Protein AF-X1GRR9-F1 (afdb_monomer_lite)

Radius of gyration: 22.73 Å; chains: 1; bounding box: 54×41×62 Å

Structure (mmCIF, N/CA/C/O backbone):
data_AF-X1GRR9-F1
#
_entry.id   AF-X1GRR9-F1
#
loop_
_atom_site.group_PDB
_atom_site.id
_atom_site.type_symbol
_atom_site.label_atom_id
_atom_site.label_alt_id
_atom_site.label_comp_id
_atom_site.label_asym_id
_atom_site.label_entity_id
_atom_site.label_seq_id
_atom_site.pdbx_PDB_ins_code
_atom_site.Cartn_x
_atom_site.Cartn_y
_atom_site.Cartn_z
_atom_site.occupancy
_atom_site.B_iso_or_equiv
_atom_site.auth_seq_id
_atom_site.auth_comp_id
_atom_site.auth_asym_id
_atom_site.auth_atom_id
_atom_site.pdbx_PDB_model_num
ATOM 1 N N . LEU A 1 1 ? -9.702 4.604 14.452 1.00 94.56 1 LEU A N 1
ATOM 2 C CA . LEU A 1 1 ? -10.592 5.008 15.567 1.00 94.56 1 LEU A CA 1
ATOM 3 C C . LEU A 1 1 ? -11.365 6.295 15.267 1.00 94.56 1 LEU A C 1
ATOM 5 O O . LEU A 1 1 ? -12.563 6.193 15.049 1.00 94.56 1 LEU A O 1
ATOM 9 N N . HIS A 1 2 ? -10.724 7.470 15.191 1.00 95.06 2 HIS A N 1
ATOM 10 C CA . HIS A 1 2 ? -11.445 8.753 15.051 1.00 95.06 2 HIS A CA 1
ATOM 11 C C . HIS A 1 2 ? -12.371 8.824 13.828 1.00 95.06 2 HIS A C 1
ATOM 13 O O . HIS A 1 2 ? -13.539 9.148 13.991 1.00 95.06 2 HIS A O 1
ATOM 19 N N . TRP A 1 3 ? -11.890 8.424 12.642 1.00 96.06 3 TRP A N 1
ATOM 20 C CA . TRP A 1 3 ? -12.710 8.339 11.422 1.00 96.06 3 TRP A CA 1
ATOM 21 C C . TRP A 1 3 ? -14.000 7.529 11.625 1.00 96.06 3 TRP A C 1
ATOM 23 O O . TRP A 1 3 ? -15.087 7.951 11.249 1.00 96.06 3 TRP A O 1
ATOM 33 N N . LEU A 1 4 ? -13.885 6.370 12.277 1.00 97.31 4 LEU A N 1
ATOM 34 C CA . LEU A 1 4 ? -15.017 5.477 12.517 1.00 97.31 4 LEU A CA 1
ATOM 35 C C . LEU A 1 4 ? -15.995 6.068 13.532 1.00 97.31 4 LEU A C 1
ATOM 37 O O . LEU A 1 4 ? -17.199 5.959 13.338 1.00 97.31 4 LEU A O 1
ATOM 41 N N . LYS A 1 5 ? -15.492 6.734 14.580 1.00 96.12 5 LYS A N 1
ATOM 42 C CA . LYS A 1 5 ? -16.341 7.457 15.537 1.00 96.12 5 LYS A CA 1
ATOM 43 C C . LYS A 1 5 ? -17.074 8.623 14.876 1.00 96.12 5 LYS A C 1
ATOM 45 O O . LYS A 1 5 ? -18.247 8.833 15.159 1.00 96.12 5 LYS A O 1
ATOM 50 N N . GLU A 1 6 ? -16.402 9.371 14.007 1.00 96.06 6 GLU A N 1
ATOM 51 C CA . GLU A 1 6 ? -17.015 10.474 13.264 1.00 96.06 6 GLU A CA 1
ATOM 52 C C . GLU A 1 6 ? -18.122 9.969 12.331 1.00 96.06 6 GLU A C 1
ATOM 54 O O . GLU A 1 6 ? -19.215 10.531 12.317 1.00 96.06 6 GLU A O 1
ATOM 59 N N . LYS A 1 7 ? -17.867 8.875 11.602 1.00 96.00 7 LYS A N 1
ATOM 60 C CA . LYS A 1 7 ? -18.812 8.322 10.623 1.00 96.00 7 LYS A CA 1
ATOM 61 C C . LYS A 1 7 ? -19.972 7.543 11.260 1.00 96.00 7 LYS A C 1
ATOM 63 O O . LYS A 1 7 ? -21.107 7.673 10.808 1.00 96.00 7 LYS A O 1
ATOM 68 N N . TYR A 1 8 ? -19.706 6.743 12.293 1.00 96.38 8 TYR A N 1
ATOM 69 C CA . TYR A 1 8 ? -20.665 5.778 12.851 1.00 96.38 8 TYR A CA 1
ATOM 70 C C . TYR A 1 8 ? -21.071 6.053 14.307 1.00 96.38 8 TYR A C 1
ATOM 72 O O . TYR A 1 8 ? -21.952 5.376 14.839 1.00 96.38 8 TYR A O 1
ATOM 80 N N . GLY A 1 9 ? -20.474 7.049 14.964 1.00 96.62 9 GLY A N 1
ATOM 81 C CA . GLY A 1 9 ? -20.714 7.348 16.374 1.00 96.62 9 GLY A CA 1
ATOM 82 C C . GLY A 1 9 ? -20.007 6.377 17.323 1.00 96.62 9 GLY A C 1
ATOM 83 O O . GLY A 1 9 ? -19.033 5.713 16.966 1.00 96.62 9 GLY A O 1
ATOM 84 N N . ASN A 1 10 ? -20.483 6.304 18.569 1.00 96.75 10 ASN A N 1
ATOM 85 C CA . ASN A 1 10 ? -19.912 5.404 19.570 1.00 96.75 10 ASN A CA 1
ATOM 86 C C . ASN A 1 10 ? -20.477 3.976 19.423 1.00 96.75 10 ASN A C 1
ATOM 88 O O . ASN A 1 10 ? -21.480 3.621 20.041 1.00 96.75 10 ASN A O 1
ATOM 92 N N . VAL A 1 11 ? -19.853 3.177 18.554 1.00 96.56 11 VAL A N 1
ATOM 93 C CA . VAL A 1 11 ? -20.249 1.789 18.256 1.00 96.56 11 VAL A CA 1
ATOM 94 C C . VAL A 1 11 ? -19.805 0.845 19.391 1.00 96.56 11 VAL A C 1
ATOM 96 O O . VAL A 1 11 ? -18.702 1.009 19.920 1.00 96.56 11 VAL A O 1
ATOM 99 N N . PRO A 1 12 ? -20.621 -0.150 19.788 1.00 96.38 12 PRO A N 1
ATOM 100 C CA . PRO A 1 12 ? -20.207 -1.157 20.763 1.00 96.38 12 PRO A CA 1
ATOM 101 C C . PRO A 1 12 ? -19.144 -2.108 20.195 1.00 96.38 12 PRO A C 1
ATOM 103 O O . PRO A 1 12 ? -19.234 -2.543 19.047 1.00 96.38 12 PRO A O 1
ATOM 106 N N . ILE A 1 13 ? -18.178 -2.501 21.026 1.00 94.44 13 ILE A N 1
ATOM 107 C CA . ILE A 1 13 ? -17.237 -3.582 20.716 1.00 94.44 13 ILE A CA 1
ATOM 108 C C . ILE A 1 13 ? -17.955 -4.911 20.933 1.00 94.44 13 ILE A C 1
ATOM 110 O O . ILE A 1 13 ? -18.119 -5.374 22.060 1.00 94.44 13 ILE A O 1
ATOM 114 N N . ASN A 1 14 ? -18.420 -5.515 19.842 1.00 87.56 14 ASN A N 1
ATOM 115 C CA . ASN A 1 14 ? -19.155 -6.772 19.878 1.00 87.56 14 ASN A CA 1
ATOM 116 C C . ASN A 1 14 ? -18.617 -7.741 18.824 1.00 87.56 14 ASN A C 1
ATOM 118 O O . ASN A 1 14 ? -18.846 -7.557 17.632 1.00 87.56 14 ASN A O 1
ATOM 122 N N . PHE A 1 15 ? -17.946 -8.798 19.278 1.00 89.44 15 PHE A N 1
ATOM 123 C CA . PHE A 1 15 ? -17.409 -9.854 18.416 1.00 89.44 15 PHE A CA 1
ATOM 124 C C . PHE A 1 15 ? -18.296 -11.112 18.382 1.00 89.44 15 PHE A C 1
ATOM 126 O O . PHE A 1 15 ? -17.857 -12.188 17.984 1.00 89.44 15 PHE A O 1
ATOM 133 N N . GLY A 1 16 ? -19.552 -10.996 18.821 1.00 82.75 16 GLY A N 1
ATOM 134 C CA . GLY A 1 16 ? -20.497 -12.103 18.903 1.00 82.75 16 GLY A CA 1
ATOM 135 C C . GLY A 1 16 ? -20.384 -12.918 20.195 1.00 82.75 16 GLY A C 1
ATOM 136 O O . GLY A 1 16 ? -19.590 -12.641 21.089 1.00 82.75 16 GLY A O 1
ATOM 137 N N . ASN A 1 17 ? -21.216 -13.956 20.301 1.00 81.06 17 ASN A N 1
ATOM 138 C CA . ASN A 1 17 ? -21.411 -14.705 21.552 1.00 81.06 17 ASN A CA 1
ATOM 139 C C . ASN A 1 17 ? -20.372 -15.812 21.799 1.00 81.06 17 ASN A C 1
ATOM 141 O O . ASN A 1 17 ? -20.380 -16.434 22.859 1.00 81.06 17 ASN A O 1
ATOM 145 N N . ASN A 1 18 ? -19.506 -16.087 20.822 1.00 83.94 18 ASN A N 1
ATOM 146 C CA . ASN A 1 18 ? -18.541 -17.188 20.885 1.00 83.94 18 ASN A CA 1
ATOM 147 C C . ASN A 1 18 ? -17.183 -16.769 21.471 1.00 83.94 18 ASN A C 1
ATOM 149 O O . ASN A 1 18 ? -16.301 -17.610 21.638 1.00 83.94 18 ASN A O 1
ATOM 153 N N . ILE A 1 19 ? -17.004 -15.485 21.791 1.00 87.38 19 ILE A N 1
ATOM 154 C CA . ILE A 1 19 ? -15.757 -14.939 22.326 1.00 87.38 19 ILE A CA 1
ATOM 155 C C . ILE A 1 19 ? -15.954 -14.627 23.810 1.00 87.38 19 ILE A C 1
ATOM 157 O O . ILE A 1 19 ? -16.677 -13.710 24.182 1.00 87.38 19 ILE A O 1
ATOM 161 N N . ALA A 1 20 ? -15.310 -15.423 24.667 1.00 86.81 20 ALA A N 1
ATOM 162 C CA . ALA A 1 20 ? -15.409 -15.290 26.124 1.00 86.81 20 ALA A CA 1
ATOM 163 C C . ALA A 1 20 ? -14.488 -14.204 26.709 1.00 86.81 20 ALA A C 1
ATOM 165 O O . ALA A 1 20 ? -14.727 -13.720 27.815 1.00 86.81 20 ALA A O 1
ATOM 166 N N . VAL A 1 21 ? -13.407 -13.871 25.996 1.00 91.62 21 VAL A N 1
ATOM 167 C CA . VAL A 1 21 ? -12.439 -12.838 26.378 1.00 91.62 21 VAL A CA 1
ATOM 168 C C . VAL A 1 21 ? -12.169 -11.969 25.158 1.00 91.62 21 VAL A C 1
ATOM 170 O O . VAL A 1 21 ? -11.350 -12.296 24.305 1.00 91.62 21 VAL A O 1
ATOM 173 N N . GLU A 1 22 ? -12.896 -10.868 25.083 1.00 92.94 22 GLU A N 1
ATOM 174 C CA . GLU A 1 22 ? -12.656 -9.757 24.179 1.00 92.94 22 GLU A CA 1
ATOM 175 C C . GLU A 1 22 ? -11.440 -8.939 24.632 1.00 92.94 22 GLU A C 1
ATOM 177 O O . GLU A 1 22 ? -11.166 -8.831 25.831 1.00 92.94 22 GLU A O 1
ATOM 182 N N . MET A 1 23 ? -10.730 -8.346 23.672 1.00 96.06 23 MET A N 1
ATOM 183 C CA . MET A 1 23 ? -9.636 -7.393 23.904 1.00 96.06 23 MET A CA 1
ATOM 184 C C . MET A 1 23 ? -8.590 -7.843 24.956 1.00 96.06 23 MET A C 1
ATOM 186 O O . MET A 1 23 ? -8.305 -7.092 25.899 1.00 96.06 23 MET A O 1
ATOM 190 N N . PRO A 1 24 ? -8.057 -9.084 24.888 1.00 96.88 24 PRO A N 1
ATOM 191 C CA . PRO A 1 24 ? -7.148 -9.619 25.900 1.00 96.88 24 PRO A CA 1
ATOM 192 C C . PRO A 1 24 ? -5.893 -8.766 26.146 1.00 96.88 24 PRO A C 1
ATOM 194 O O . PRO A 1 24 ? -5.475 -8.654 27.301 1.00 96.88 24 PRO A O 1
ATOM 197 N N . HIS A 1 25 ? -5.294 -8.153 25.122 1.00 98.06 25 HIS A N 1
ATOM 198 C CA . HIS A 1 25 ? -4.099 -7.321 25.290 1.00 98.06 25 HIS A CA 1
ATOM 199 C C . HIS A 1 25 ? -4.421 -6.039 26.051 1.00 98.06 25 HIS A C 1
ATOM 201 O O . HIS A 1 25 ? -3.753 -5.722 27.036 1.00 98.06 25 HIS A O 1
ATOM 207 N N . THR A 1 26 ? -5.486 -5.343 25.665 1.00 98.12 26 THR A N 1
ATOM 208 C CA . THR A 1 26 ? -5.956 -4.131 26.342 1.00 98.12 26 THR A CA 1
ATOM 209 C C . THR A 1 26 ? -6.341 -4.436 27.790 1.00 98.12 26 THR A C 1
ATOM 211 O O . THR A 1 26 ? -5.905 -3.742 28.711 1.00 98.12 26 THR A O 1
ATOM 214 N N . ARG A 1 27 ? -7.080 -5.528 28.028 1.00 97.81 27 ARG A N 1
ATOM 215 C CA . ARG A 1 27 ? -7.480 -5.952 29.379 1.00 97.81 27 ARG A CA 1
ATOM 216 C C . ARG A 1 27 ? -6.297 -6.292 30.271 1.00 97.81 27 ARG A C 1
ATOM 218 O O . ARG A 1 27 ? -6.322 -5.945 31.449 1.00 97.81 27 ARG A O 1
ATOM 225 N N . LEU A 1 28 ? -5.282 -6.963 29.733 1.00 98.00 28 LEU A N 1
ATOM 226 C CA . LEU A 1 28 ? -4.113 -7.375 30.503 1.00 98.00 28 LEU A CA 1
ATOM 227 C C . LEU A 1 28 ? -3.145 -6.216 30.762 1.00 98.00 28 LEU A C 1
ATOM 229 O O . LEU A 1 28 ? -2.675 -6.055 31.885 1.00 98.00 28 LEU A O 1
ATOM 233 N N . VAL A 1 29 ? -2.819 -5.443 29.725 1.00 98.06 29 VAL A N 1
ATOM 234 C CA . VAL A 1 29 ? -1.740 -4.445 29.761 1.00 98.06 29 VAL A CA 1
ATOM 235 C C . VAL A 1 29 ? -2.230 -3.112 30.316 1.00 98.06 29 VAL A C 1
ATOM 237 O O . VAL A 1 29 ? -1.567 -2.524 31.166 1.00 98.06 29 VAL A O 1
ATOM 240 N N . VAL A 1 30 ? -3.397 -2.647 29.862 1.00 97.69 30 VAL A N 1
ATOM 241 C CA . VAL A 1 30 ? -3.983 -1.369 30.300 1.00 97.69 30 VAL A CA 1
ATOM 242 C C . VAL A 1 30 ? -4.840 -1.563 31.556 1.00 97.69 30 VAL A C 1
ATOM 244 O O . VAL A 1 30 ? -5.016 -0.634 32.340 1.00 97.69 30 VAL A O 1
ATOM 247 N N . GLY A 1 31 ? -5.344 -2.779 31.795 1.00 97.25 31 GLY A N 1
ATOM 248 C CA . GLY A 1 31 ? -6.152 -3.088 32.977 1.00 97.25 31 GLY A CA 1
ATOM 249 C C . GLY A 1 31 ? -7.610 -2.641 32.855 1.00 97.25 31 GLY A C 1
ATOM 250 O O . GLY A 1 31 ? -8.274 -2.445 33.873 1.00 97.25 31 GLY A O 1
ATOM 251 N N . MET A 1 32 ? -8.116 -2.469 31.628 1.00 96.38 32 MET A N 1
ATOM 252 C CA . MET A 1 32 ? -9.485 -2.016 31.366 1.00 96.38 32 MET A CA 1
ATOM 253 C C . MET A 1 32 ? -10.241 -2.954 30.429 1.00 96.38 32 MET A C 1
ATOM 255 O O . MET A 1 32 ? -9.655 -3.563 29.539 1.00 96.38 32 MET A O 1
ATOM 259 N N . LYS A 1 33 ? -11.559 -3.052 30.616 1.00 96.31 33 LYS A N 1
ATOM 260 C CA . LYS A 1 33 ? -12.462 -3.797 29.735 1.00 96.31 33 LYS A CA 1
ATOM 261 C C . LYS A 1 33 ? -13.234 -2.795 28.861 1.00 96.31 33 LYS A C 1
ATOM 263 O O . LYS A 1 33 ? -14.215 -2.247 29.358 1.00 96.31 33 LYS A O 1
ATOM 268 N N . PRO A 1 34 ? -12.787 -2.512 27.626 1.00 96.44 34 PRO A N 1
ATOM 269 C CA . PRO A 1 34 ? -13.506 -1.600 26.742 1.00 96.44 34 PRO A CA 1
ATOM 270 C C . PRO A 1 34 ? -14.805 -2.245 26.244 1.00 96.44 34 PRO A C 1
ATOM 272 O O . PRO A 1 34 ? -14.815 -3.429 25.907 1.00 96.44 34 PRO A O 1
ATOM 275 N N . GLU A 1 35 ? -15.887 -1.471 26.183 1.00 95.69 35 GLU A N 1
ATOM 276 C CA . GLU A 1 35 ? -17.194 -1.932 25.693 1.00 95.69 35 GLU A CA 1
ATOM 277 C C . GLU A 1 35 ? -17.642 -1.160 24.444 1.00 95.69 35 GLU A C 1
ATOM 279 O O . GLU A 1 35 ? -18.508 -1.622 23.700 1.00 95.69 35 GLU A O 1
ATOM 284 N N . THR A 1 36 ? -17.028 -0.009 24.168 1.00 97.12 36 THR A N 1
ATOM 285 C CA . THR A 1 36 ? -17.362 0.878 23.050 1.00 97.12 36 THR A CA 1
ATOM 286 C C . THR A 1 36 ? -16.115 1.464 22.377 1.00 97.12 36 THR A C 1
ATOM 288 O O . THR A 1 36 ? -15.010 1.388 22.918 1.00 97.12 36 THR A O 1
ATOM 291 N N . LEU A 1 37 ? -16.273 2.064 21.189 1.00 96.69 37 LEU A N 1
ATOM 292 C CA . LEU A 1 37 ? -15.179 2.770 20.506 1.00 96.69 37 LEU A CA 1
ATOM 293 C C . LEU A 1 37 ? -14.592 3.904 21.361 1.00 96.69 37 LEU A C 1
ATOM 295 O O . LEU A 1 37 ? -13.396 4.165 21.288 1.00 96.69 37 LEU A O 1
ATOM 299 N N . GLU A 1 38 ? -15.416 4.589 22.151 1.00 96.00 38 GLU A N 1
ATOM 300 C CA . GLU A 1 38 ? -14.970 5.664 23.041 1.00 96.00 38 GLU A CA 1
ATOM 301 C C . GLU A 1 38 ? -14.040 5.156 24.148 1.00 96.00 38 GLU A C 1
ATOM 303 O O . GLU A 1 38 ? -13.013 5.780 24.400 1.00 96.00 38 GLU A O 1
ATOM 308 N N . ASP A 1 39 ? -14.305 3.977 24.718 1.00 96.62 39 ASP A N 1
ATOM 309 C CA . ASP A 1 39 ? -13.421 3.387 25.735 1.00 96.62 39 ASP A CA 1
ATOM 310 C C . ASP A 1 39 ? -12.013 3.099 25.184 1.00 96.62 39 ASP A C 1
ATOM 312 O O . ASP A 1 39 ? -11.019 3.152 25.911 1.00 96.62 39 ASP A O 1
ATOM 316 N N . LEU A 1 40 ? -11.900 2.815 23.883 1.00 97.31 40 LEU A N 1
ATOM 317 C CA . LEU A 1 40 ? -10.615 2.543 23.237 1.00 97.31 40 LEU A CA 1
ATOM 318 C C . LEU A 1 40 ? -9.729 3.788 23.107 1.00 97.31 40 LEU A C 1
ATOM 320 O O . LEU A 1 40 ? -8.527 3.641 22.885 1.00 97.31 40 LEU A O 1
ATOM 324 N N . GLU A 1 41 ? -10.268 4.998 23.288 1.00 96.44 41 GLU A N 1
ATOM 325 C CA . GLU A 1 41 ? -9.455 6.219 23.324 1.00 96.44 41 GLU A CA 1
ATOM 326 C C . GLU A 1 41 ? -8.520 6.219 24.531 1.00 96.44 41 GLU A C 1
ATOM 328 O O . GLU A 1 41 ? -7.338 6.509 24.374 1.00 96.44 41 GLU A O 1
ATOM 333 N N . THR A 1 42 ? -8.986 5.780 25.704 1.00 96.12 42 THR A N 1
ATOM 334 C CA . THR A 1 42 ? -8.138 5.665 26.901 1.00 96.12 42 THR A CA 1
ATOM 335 C C . THR A 1 42 ? -6.994 4.667 26.699 1.00 96.12 42 THR A C 1
ATOM 337 O O . THR A 1 42 ? -5.850 4.933 27.071 1.00 96.12 42 THR A O 1
ATOM 340 N N . ALA A 1 43 ? -7.267 3.522 26.067 1.00 97.12 43 ALA A N 1
ATOM 341 C CA . ALA A 1 43 ? -6.224 2.548 25.752 1.00 97.12 43 ALA A CA 1
ATOM 342 C C . ALA A 1 43 ? -5.227 3.096 24.712 1.00 97.12 43 ALA A C 1
ATOM 344 O O . ALA A 1 43 ? -4.016 2.910 24.846 1.00 97.12 43 ALA A O 1
ATOM 345 N N . MET A 1 44 ? -5.717 3.831 23.710 1.00 97.88 44 MET A N 1
ATOM 346 C CA . MET A 1 44 ? -4.880 4.472 22.697 1.00 97.88 44 MET A CA 1
ATOM 347 C C . MET A 1 44 ? -4.015 5.601 23.283 1.00 97.88 44 MET A C 1
ATOM 349 O O . MET A 1 44 ? -2.854 5.748 22.902 1.00 97.88 44 MET A O 1
ATOM 353 N N . GLU A 1 45 ? -4.524 6.367 24.250 1.00 97.88 45 GLU A N 1
ATOM 354 C CA . GLU A 1 45 ? -3.742 7.362 24.995 1.00 97.88 45 GLU A CA 1
ATOM 355 C C . GLU A 1 45 ? -2.548 6.720 25.708 1.00 97.88 45 GLU A C 1
ATOM 357 O O . GLU A 1 45 ? -1.437 7.252 25.643 1.00 97.88 45 GLU A O 1
ATOM 362 N N . TRP A 1 46 ? -2.738 5.546 26.324 1.00 98.19 46 TRP A N 1
ATOM 363 C CA . TRP A 1 46 ? -1.639 4.794 26.933 1.00 98.19 46 TRP A CA 1
ATOM 364 C C . TRP A 1 46 ? -0.591 4.357 25.897 1.00 98.19 46 TRP A C 1
ATOM 366 O O . TRP A 1 46 ? 0.612 4.497 26.149 1.00 98.19 46 TRP A O 1
ATOM 376 N N . VAL A 1 47 ? -1.021 3.886 24.720 1.00 98.56 47 VAL A N 1
ATOM 377 C CA . VAL A 1 47 ? -0.115 3.518 23.617 1.00 98.56 47 VAL A CA 1
ATOM 378 C C . VAL A 1 47 ? 0.697 4.735 23.165 1.00 98.56 47 VAL A C 1
ATOM 380 O O . VAL A 1 47 ? 1.929 4.682 23.139 1.00 98.56 47 VAL A O 1
ATOM 383 N N . HIS A 1 48 ? 0.035 5.857 22.873 1.00 98.31 48 HIS A N 1
ATOM 384 C CA . HIS A 1 48 ? 0.692 7.088 22.429 1.00 98.31 48 HIS A CA 1
ATOM 385 C C . HIS A 1 48 ? 1.667 7.645 23.468 1.00 98.31 48 HIS A C 1
ATOM 387 O O . HIS A 1 48 ? 2.788 8.034 23.120 1.00 98.31 48 HIS A O 1
ATOM 393 N N . PHE A 1 49 ? 1.271 7.661 24.742 1.00 98.38 49 PHE A N 1
ATOM 394 C CA . PHE A 1 49 ? 2.134 8.083 25.840 1.00 98.38 49 PHE A CA 1
ATOM 395 C C . PHE A 1 49 ? 3.395 7.212 25.905 1.00 98.38 49 PHE A C 1
ATOM 397 O O . PHE A 1 49 ? 4.518 7.724 25.885 1.00 98.38 49 PHE A O 1
ATOM 404 N N . THR A 1 50 ? 3.214 5.890 25.905 1.00 98.44 50 THR A N 1
ATOM 405 C CA . THR A 1 50 ? 4.302 4.910 25.987 1.00 98.44 50 THR A CA 1
ATOM 406 C C . THR A 1 50 ? 5.275 5.046 24.816 1.00 98.44 50 THR A C 1
ATOM 408 O O . THR A 1 50 ? 6.479 5.196 25.036 1.00 98.44 50 THR A O 1
ATOM 411 N N . ILE A 1 51 ? 4.778 5.079 23.575 1.00 98.06 51 ILE A N 1
ATOM 412 C CA . ILE A 1 51 ? 5.617 5.215 22.372 1.00 98.06 51 ILE A CA 1
ATOM 413 C C . ILE A 1 51 ? 6.373 6.549 22.370 1.00 98.06 51 ILE A C 1
ATOM 415 O O . ILE A 1 51 ? 7.551 6.578 22.018 1.00 98.06 51 ILE A O 1
ATOM 419 N N . THR A 1 52 ? 5.750 7.640 22.823 1.00 98.38 52 THR A N 1
ATOM 420 C CA . THR A 1 52 ? 6.412 8.953 22.914 1.00 98.38 52 THR A CA 1
ATOM 421 C C . THR A 1 52 ? 7.606 8.917 23.872 1.00 98.38 52 THR A C 1
ATOM 423 O O . THR A 1 52 ? 8.683 9.421 23.548 1.00 98.38 52 THR A O 1
ATOM 426 N N . HIS A 1 53 ? 7.458 8.272 25.032 1.00 98.12 53 HIS A N 1
ATOM 427 C CA . HIS A 1 53 ? 8.553 8.103 25.991 1.00 98.12 53 HIS A CA 1
ATOM 428 C C . HIS A 1 53 ? 9.656 7.170 25.476 1.00 98.12 53 HIS A C 1
ATOM 430 O O . HIS A 1 53 ? 10.843 7.455 25.663 1.00 98.12 53 HIS A O 1
ATOM 436 N N . LEU A 1 54 ? 9.284 6.082 24.801 1.00 98.31 54 LEU A N 1
ATOM 437 C CA . LEU A 1 54 ? 10.239 5.161 24.186 1.00 98.31 54 LEU A CA 1
ATOM 438 C C . LEU A 1 54 ? 11.040 5.853 23.077 1.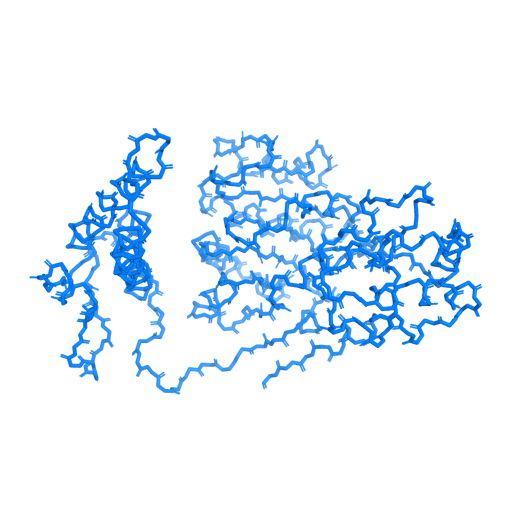00 98.31 54 LEU A C 1
ATOM 440 O O . LEU A 1 54 ? 12.266 5.746 23.059 1.00 98.31 54 LEU A O 1
ATOM 444 N N . LEU A 1 55 ? 10.388 6.646 22.226 1.00 98.00 55 LEU A N 1
ATOM 445 C CA . LEU A 1 55 ? 11.064 7.460 21.217 1.00 98.00 55 LEU A CA 1
ATOM 446 C C . LEU A 1 55 ? 12.037 8.456 21.863 1.00 98.00 55 LEU A C 1
ATOM 448 O O . LEU A 1 55 ? 13.186 8.559 21.436 1.00 98.00 55 LEU A O 1
ATOM 452 N N . ALA A 1 56 ? 11.616 9.139 22.933 1.00 97.88 56 ALA A N 1
ATOM 453 C CA . ALA A 1 56 ? 12.475 10.065 23.671 1.00 97.88 56 ALA A CA 1
ATOM 454 C C . ALA A 1 56 ? 13.705 9.377 24.288 1.00 97.88 56 ALA A C 1
ATOM 456 O O . ALA A 1 56 ? 14.751 10.013 24.424 1.00 97.88 56 ALA A O 1
ATOM 457 N N . SER A 1 57 ? 13.607 8.089 24.633 1.00 97.50 57 SER A N 1
ATOM 458 C CA . SER A 1 57 ? 14.735 7.304 25.147 1.00 97.50 57 SER A CA 1
ATOM 459 C C . SER A 1 57 ? 15.775 6.942 24.081 1.00 97.50 57 SER A C 1
ATOM 461 O O . SER A 1 57 ? 16.915 6.660 24.434 1.00 97.50 57 SER A O 1
ATOM 463 N N . GLY A 1 58 ? 15.413 7.002 22.794 1.00 96.25 58 GLY A N 1
ATOM 464 C CA . GLY A 1 58 ? 16.328 6.775 21.672 1.00 96.25 58 GLY A CA 1
ATOM 465 C C . GLY A 1 58 ? 17.200 7.982 21.309 1.00 96.25 58 GLY A C 1
ATOM 466 O O . GLY A 1 58 ? 18.048 7.883 20.423 1.00 96.25 58 GLY A O 1
ATOM 467 N N . HIS A 1 59 ? 17.006 9.135 21.960 1.00 98.06 59 HIS A N 1
ATOM 468 C CA . HIS A 1 59 ? 17.830 10.316 21.712 1.00 98.06 59 HIS A CA 1
ATOM 469 C C . HIS A 1 59 ? 19.250 10.140 22.275 1.00 98.06 59 HIS A C 1
ATOM 471 O O . HIS A 1 59 ? 19.472 9.484 23.294 1.00 98.06 59 HIS A O 1
ATOM 477 N N . THR A 1 60 ? 20.233 10.787 21.645 1.00 97.06 60 THR A N 1
ATOM 478 C CA . THR A 1 60 ? 21.609 10.838 22.154 1.00 97.06 60 THR A CA 1
ATOM 479 C C . THR A 1 60 ? 21.646 11.338 23.603 1.00 97.06 60 THR A C 1
ATOM 481 O O . THR A 1 60 ? 21.076 12.387 23.905 1.00 97.06 60 THR A O 1
ATOM 484 N N . GLY A 1 61 ? 22.354 10.610 24.476 1.00 96.69 61 GLY A N 1
ATOM 485 C CA . GLY A 1 61 ? 22.560 10.981 25.883 1.00 96.69 61 GLY A CA 1
ATOM 486 C C . GLY A 1 61 ? 21.489 10.493 26.866 1.00 96.69 61 GLY A C 1
ATOM 487 O O . GLY A 1 61 ? 21.449 11.008 27.977 1.00 96.69 61 GLY A O 1
ATOM 488 N N . GLN A 1 62 ? 20.639 9.540 26.467 1.00 97.56 62 GLN A N 1
ATOM 489 C CA . GLN A 1 62 ? 19.559 8.992 27.296 1.00 97.56 62 GLN A CA 1
ATOM 490 C C . GLN A 1 62 ? 19.966 7.657 27.939 1.00 97.56 62 GLN A C 1
ATOM 492 O O . GLN A 1 62 ? 20.780 7.637 28.860 1.00 97.56 62 GLN A O 1
ATOM 497 N N . GLU A 1 63 ? 19.425 6.534 27.464 1.00 97.12 63 GLU A N 1
ATOM 498 C CA . GLU A 1 63 ? 19.775 5.214 27.980 1.00 97.12 63 GLU A CA 1
ATOM 499 C C . GLU A 1 63 ? 21.184 4.799 27.521 1.00 97.12 63 GLU A C 1
ATOM 501 O O . GLU A 1 63 ? 21.585 5.042 26.380 1.00 97.12 63 GLU A O 1
ATOM 506 N N . SER A 1 64 ? 21.939 4.169 28.421 1.00 97.38 64 SER A N 1
ATOM 507 C CA . SER A 1 64 ? 23.332 3.744 28.207 1.00 97.38 64 SER A CA 1
ATOM 508 C C . SER A 1 64 ? 23.556 2.249 28.453 1.00 97.38 64 SER A C 1
ATOM 510 O O . SER A 1 64 ? 24.605 1.716 28.090 1.00 97.38 64 SER A O 1
ATOM 512 N N . SER A 1 65 ? 22.571 1.562 29.033 1.00 98.19 65 SER A N 1
ATOM 513 C CA . SER A 1 65 ? 22.584 0.127 29.296 1.00 98.19 65 SER A CA 1
ATOM 514 C C . SER A 1 65 ? 21.851 -0.627 28.187 1.00 98.19 65 SER A C 1
ATOM 516 O O . SER A 1 65 ? 20.683 -0.359 27.903 1.00 98.19 65 SER A O 1
ATOM 518 N N . HIS A 1 66 ? 22.517 -1.603 27.557 1.00 97.44 66 HIS A N 1
ATOM 519 C CA . HIS A 1 66 ? 21.865 -2.429 26.532 1.00 97.44 66 HIS A CA 1
ATOM 520 C C . HIS A 1 66 ? 20.724 -3.275 27.124 1.00 97.44 66 HIS A C 1
ATOM 522 O O . HIS A 1 66 ? 19.716 -3.473 26.456 1.00 97.44 66 HIS A O 1
ATOM 528 N N . LEU A 1 67 ? 20.837 -3.703 28.389 1.00 98.44 67 LEU A N 1
ATOM 529 C CA . LEU A 1 67 ? 19.785 -4.454 29.081 1.00 98.44 67 LEU A CA 1
ATOM 530 C C . LEU A 1 67 ? 18.541 -3.591 29.307 1.00 98.44 67 LEU A C 1
ATOM 532 O O . LEU A 1 67 ? 17.418 -4.061 29.150 1.00 98.44 67 LEU A O 1
ATOM 536 N N . ASP A 1 68 ? 18.725 -2.311 29.627 1.00 98.19 68 ASP A N 1
ATOM 537 C CA . ASP A 1 68 ? 17.603 -1.389 29.792 1.00 98.19 68 ASP A CA 1
ATOM 538 C C . ASP A 1 68 ? 16.992 -0.969 28.447 1.00 98.19 68 ASP A C 1
ATOM 540 O O . ASP A 1 68 ? 15.806 -0.630 28.402 1.00 98.19 68 ASP A O 1
ATOM 544 N N . TYR A 1 69 ? 17.753 -1.022 27.347 1.00 97.94 69 TYR A N 1
ATOM 545 C CA . TYR A 1 69 ? 17.201 -0.938 25.990 1.00 97.94 69 TYR A CA 1
ATOM 546 C C . TYR A 1 69 ? 16.384 -2.181 25.626 1.00 97.94 69 TYR A C 1
ATOM 548 O O . TYR A 1 69 ? 15.299 -2.040 25.067 1.00 97.94 69 TYR A O 1
ATOM 556 N N . GLU A 1 70 ? 16.857 -3.380 25.968 1.00 98.00 70 GLU A N 1
ATOM 557 C CA . GLU A 1 70 ? 16.106 -4.628 25.779 1.00 98.00 70 GLU A CA 1
ATOM 558 C C . GLU A 1 70 ? 14.802 -4.621 26.596 1.00 98.00 70 GLU A C 1
ATOM 560 O O . GLU A 1 70 ? 13.735 -4.953 26.086 1.00 98.00 70 GLU A O 1
ATOM 565 N N . ALA A 1 71 ? 14.831 -4.144 27.842 1.00 98.25 71 ALA A N 1
ATOM 566 C CA . ALA A 1 71 ? 13.615 -3.979 28.637 1.00 98.25 71 ALA A CA 1
ATOM 567 C C . ALA A 1 71 ? 12.628 -2.980 28.000 1.00 98.25 71 ALA A C 1
ATOM 569 O O . ALA A 1 71 ? 11.419 -3.222 27.964 1.00 98.25 71 ALA A O 1
ATOM 570 N N . LYS A 1 72 ? 13.133 -1.864 27.457 1.00 98.50 72 LYS A N 1
ATOM 571 C CA . LYS A 1 72 ? 12.317 -0.873 26.737 1.00 98.50 72 LYS A CA 1
ATOM 572 C C . LYS A 1 72 ? 11.745 -1.425 25.433 1.00 98.50 72 LYS A C 1
ATOM 574 O O . LYS A 1 72 ? 10.614 -1.083 25.095 1.00 98.50 72 LYS A O 1
ATOM 579 N N . SER A 1 73 ? 12.466 -2.292 24.723 1.00 97.81 73 SER A N 1
ATOM 580 C CA . SER A 1 73 ? 11.937 -2.933 23.517 1.00 97.81 73 SER A CA 1
ATOM 581 C C . SER A 1 73 ? 10.808 -3.916 23.844 1.00 97.81 73 SER A C 1
ATOM 583 O O . SER A 1 73 ? 9.817 -3.951 23.117 1.00 97.81 73 SER A O 1
ATOM 585 N N . PHE A 1 74 ? 10.864 -4.622 24.982 1.00 98.19 74 PHE A N 1
ATOM 586 C CA . PHE A 1 74 ? 9.720 -5.409 25.458 1.00 98.19 74 PHE A CA 1
ATOM 587 C C . PHE A 1 74 ? 8.500 -4.533 25.765 1.00 98.19 74 PHE A C 1
ATOM 589 O O . PHE A 1 74 ? 7.386 -4.891 25.384 1.00 98.19 74 PHE A O 1
ATOM 596 N N . LEU A 1 75 ? 8.692 -3.364 26.386 1.00 98.31 75 LEU A N 1
ATOM 597 C CA . LEU A 1 75 ? 7.601 -2.408 26.603 1.00 98.31 75 LEU A CA 1
ATOM 598 C C . LEU A 1 75 ? 7.025 -1.879 25.277 1.00 98.31 75 LEU A C 1
ATOM 600 O O . LEU A 1 75 ? 5.809 -1.747 25.153 1.00 98.31 75 LEU A O 1
ATOM 604 N N . ALA A 1 76 ? 7.874 -1.637 24.273 1.00 98.44 76 ALA A N 1
ATOM 605 C CA . ALA A 1 76 ? 7.428 -1.287 22.926 1.00 98.44 76 ALA A CA 1
ATOM 606 C C . ALA A 1 76 ? 6.541 -2.387 22.320 1.00 98.44 76 ALA A C 1
ATOM 608 O O . ALA A 1 76 ? 5.496 -2.078 21.759 1.00 98.44 76 ALA A O 1
ATOM 609 N N . GLY A 1 77 ? 6.906 -3.661 22.501 1.00 98.50 77 GLY A N 1
ATOM 610 C CA . GLY A 1 77 ? 6.103 -4.801 22.043 1.00 98.50 77 GLY A CA 1
ATOM 611 C C . GLY A 1 77 ? 4.731 -4.907 22.723 1.00 98.50 77 GLY A C 1
ATOM 612 O O . GLY A 1 77 ? 3.754 -5.306 22.087 1.00 98.50 77 GLY A O 1
ATOM 613 N N . LEU A 1 78 ? 4.618 -4.503 23.995 1.00 98.50 78 LEU A N 1
ATOM 614 C CA . LEU A 1 78 ? 3.319 -4.401 24.672 1.00 98.50 78 LEU A CA 1
ATOM 615 C C . LEU A 1 78 ? 2.455 -3.290 24.061 1.00 98.50 78 LEU A C 1
ATOM 617 O O . LEU A 1 78 ? 1.272 -3.510 23.810 1.00 98.50 78 LEU A O 1
ATOM 621 N N . ALA A 1 79 ? 3.046 -2.120 23.798 1.00 98.62 79 ALA A N 1
ATOM 622 C CA . ALA A 1 79 ? 2.353 -1.008 23.148 1.00 98.62 79 ALA A CA 1
ATOM 623 C C . ALA A 1 79 ? 1.893 -1.364 21.726 1.00 98.62 79 ALA A C 1
ATOM 625 O O . ALA A 1 79 ? 0.760 -1.058 21.363 1.00 98.62 79 ALA A O 1
ATOM 626 N N . ASP A 1 80 ? 2.736 -2.064 20.966 1.00 98.56 80 ASP A N 1
ATOM 627 C CA . ASP A 1 80 ? 2.417 -2.578 19.633 1.00 98.56 80 ASP A CA 1
ATOM 628 C C . ASP A 1 80 ? 1.223 -3.543 19.670 1.00 98.56 80 ASP A C 1
ATOM 630 O O . ASP A 1 80 ? 0.240 -3.348 18.960 1.00 98.56 80 ASP A O 1
ATOM 634 N N . SER A 1 81 ? 1.237 -4.516 20.589 1.00 98.44 81 SER A N 1
ATOM 635 C CA . SER A 1 81 ? 0.141 -5.488 20.737 1.00 98.44 81 SER A CA 1
ATOM 636 C C . SER A 1 81 ? -1.197 -4.819 21.073 1.00 98.44 81 SER A C 1
ATOM 638 O O . SER A 1 81 ? -2.225 -5.162 20.492 1.00 98.44 81 SER A O 1
ATOM 640 N N . VAL A 1 82 ? -1.195 -3.842 21.988 1.00 98.62 82 VAL A N 1
ATOM 641 C CA . VAL A 1 82 ? -2.404 -3.076 22.337 1.00 98.62 82 VAL A CA 1
ATOM 642 C C . VAL A 1 82 ? -2.863 -2.216 21.155 1.00 98.62 82 VAL A C 1
ATOM 644 O O . VAL A 1 82 ? -4.049 -2.197 20.836 1.00 98.62 82 VAL A O 1
ATOM 647 N N . GLY A 1 83 ? -1.941 -1.539 20.465 1.00 98.56 83 GLY A N 1
ATOM 648 C CA . GLY A 1 83 ? -2.252 -0.719 19.293 1.00 98.56 83 GLY A CA 1
ATOM 649 C C . GLY A 1 83 ? -2.855 -1.524 18.138 1.00 98.56 83 GLY A C 1
ATOM 650 O O . GLY A 1 83 ? -3.850 -1.091 17.548 1.00 98.56 83 GLY A O 1
ATOM 651 N N . MET A 1 84 ? -2.302 -2.705 17.843 1.00 98.62 84 MET A N 1
ATOM 652 C CA . MET A 1 84 ? -2.839 -3.630 16.840 1.00 98.62 84 MET A CA 1
ATOM 653 C C . MET A 1 84 ? -4.235 -4.125 17.219 1.00 98.62 84 MET A C 1
ATOM 655 O O . MET A 1 84 ? -5.142 -4.077 16.391 1.00 98.62 84 MET A O 1
ATOM 659 N N . GLU A 1 85 ? -4.430 -4.539 18.474 1.00 98.38 85 GLU A N 1
ATOM 660 C CA . GLU A 1 85 ? -5.726 -5.017 18.956 1.00 98.38 85 GLU A CA 1
ATOM 661 C C . GLU A 1 85 ? -6.803 -3.929 18.852 1.00 98.38 85 GLU A C 1
ATOM 663 O O . GLU A 1 85 ? -7.887 -4.191 18.334 1.00 98.38 85 GLU A O 1
ATOM 668 N N . ILE A 1 86 ? -6.497 -2.690 19.262 1.00 98.31 86 ILE A N 1
ATOM 669 C CA . ILE A 1 86 ? -7.407 -1.548 19.088 1.00 98.31 86 ILE A CA 1
ATOM 670 C C . ILE A 1 86 ? -7.708 -1.330 17.603 1.00 98.31 86 ILE A C 1
ATOM 672 O O . ILE A 1 86 ? -8.868 -1.153 17.238 1.00 98.31 86 ILE A O 1
ATOM 676 N N . SER A 1 87 ? -6.681 -1.327 16.751 1.00 98.12 87 SER A N 1
ATOM 677 C CA . SER A 1 87 ? -6.827 -1.033 15.322 1.00 98.12 87 SER A CA 1
ATOM 678 C C . SER A 1 87 ? -7.736 -2.035 14.616 1.00 98.12 87 SER A C 1
ATOM 680 O O . SER A 1 87 ? -8.592 -1.613 13.839 1.00 98.12 87 SER A O 1
ATOM 682 N N . ASP A 1 88 ? -7.612 -3.327 14.923 1.00 97.94 88 ASP A N 1
ATOM 683 C CA . ASP A 1 88 ? -8.460 -4.351 14.312 1.00 97.94 88 ASP A CA 1
ATOM 684 C C . ASP A 1 88 ? -9.867 -4.400 14.933 1.00 97.94 88 ASP A C 1
ATOM 686 O O . ASP A 1 88 ? -10.871 -4.494 14.226 1.00 97.94 88 ASP A O 1
ATOM 690 N N . ALA A 1 89 ? -9.974 -4.229 16.253 1.00 97.00 89 ALA A N 1
ATOM 691 C CA . ALA A 1 89 ? -11.254 -4.215 16.956 1.00 97.00 89 ALA A CA 1
ATOM 692 C C . ALA A 1 89 ? -12.209 -3.131 16.446 1.00 97.00 89 ALA A C 1
ATOM 694 O O . ALA A 1 89 ? -13.397 -3.394 16.240 1.00 97.00 89 ALA A O 1
ATOM 695 N N . VAL A 1 90 ? -11.700 -1.912 16.231 1.00 97.19 90 VAL A N 1
ATOM 696 C CA . VAL A 1 90 ? -12.540 -0.784 15.807 1.00 97.19 90 VAL A CA 1
ATOM 697 C C . VAL A 1 90 ? -13.111 -1.008 14.413 1.00 97.19 90 VAL A C 1
ATOM 699 O O . VAL A 1 90 ? -14.269 -0.672 14.178 1.00 97.19 90 VAL A O 1
ATOM 702 N N . GLN A 1 91 ? -12.329 -1.584 13.496 1.00 97.38 91 GLN A N 1
ATOM 703 C CA . GLN A 1 91 ? -12.788 -1.846 12.135 1.00 97.38 91 GLN A CA 1
ATOM 704 C C . GLN A 1 91 ? -13.734 -3.043 12.076 1.00 97.38 91 GLN A C 1
ATOM 706 O O . GLN A 1 91 ? -14.742 -2.959 11.378 1.00 97.38 91 GLN A O 1
ATOM 711 N N . ILE A 1 92 ? -13.500 -4.092 12.876 1.00 96.56 92 ILE A N 1
ATOM 712 C CA . ILE A 1 92 ? -14.464 -5.190 13.023 1.00 96.56 92 ILE A CA 1
ATOM 713 C C . ILE A 1 92 ? -15.815 -4.653 13.483 1.00 96.56 92 ILE A C 1
ATOM 715 O O . ILE A 1 92 ? -16.829 -4.908 12.835 1.00 96.56 92 ILE A O 1
ATOM 719 N N . ALA A 1 93 ? -15.823 -3.874 14.565 1.00 96.00 93 ALA A N 1
ATOM 720 C CA . ALA A 1 93 ? -17.053 -3.353 15.145 1.00 96.00 93 ALA A CA 1
ATOM 721 C C . ALA A 1 93 ? -17.783 -2.377 14.207 1.00 96.00 93 ALA A C 1
ATOM 723 O O . ALA A 1 93 ? -18.999 -2.465 14.058 1.00 96.00 93 ALA A O 1
ATOM 724 N N . ALA A 1 94 ? -17.060 -1.445 13.578 1.00 96.69 94 ALA A N 1
ATOM 725 C CA . ALA A 1 94 ? -17.672 -0.365 12.806 1.00 96.69 94 ALA A CA 1
ATOM 726 C C . ALA A 1 94 ? -18.022 -0.749 11.360 1.00 96.69 94 ALA A C 1
ATOM 728 O O . ALA A 1 94 ? -19.072 -0.344 10.869 1.00 96.69 94 ALA A O 1
ATOM 729 N N . TYR A 1 95 ? -17.167 -1.516 10.676 1.00 96.81 95 TYR A N 1
ATOM 730 C CA . TYR A 1 95 ? -17.418 -1.953 9.297 1.00 96.81 95 TYR A CA 1
ATOM 731 C C . TYR A 1 95 ? -18.117 -3.313 9.209 1.00 96.81 95 TYR A C 1
ATOM 733 O O . TYR A 1 95 ? -18.475 -3.738 8.113 1.00 96.81 95 TYR A O 1
ATOM 741 N N . GLY A 1 96 ? -18.329 -3.992 10.341 1.00 94.44 96 GLY A N 1
ATOM 742 C CA . GLY A 1 96 ? -19.007 -5.286 10.376 1.00 94.44 96 GLY A CA 1
ATOM 743 C C . GLY A 1 96 ? -18.183 -6.406 9.745 1.00 94.44 96 GLY A C 1
ATOM 744 O O . GLY A 1 96 ? -18.740 -7.258 9.056 1.00 94.44 96 GLY A O 1
ATOM 745 N N . PHE A 1 97 ? -16.861 -6.400 9.942 1.00 95.56 97 PHE A N 1
ATOM 746 C CA . PHE A 1 97 ? -16.013 -7.492 9.457 1.00 95.56 97 PHE A CA 1
ATOM 747 C C . PHE A 1 97 ? -16.359 -8.817 10.153 1.00 95.56 97 PHE A C 1
ATOM 749 O O . PHE A 1 97 ? -16.903 -8.807 11.262 1.00 95.56 97 PHE A O 1
ATOM 756 N N . PRO A 1 98 ? -15.992 -9.968 9.554 1.00 93.12 98 PRO A N 1
ATOM 757 C CA . PRO A 1 98 ? -16.146 -11.257 10.212 1.00 93.12 98 PRO A CA 1
ATOM 758 C C . PRO A 1 98 ? -15.486 -11.282 11.597 1.00 93.12 98 PRO A C 1
ATOM 760 O O . PRO A 1 98 ? -14.337 -10.861 11.759 1.00 93.12 98 PRO A O 1
ATOM 763 N N . ALA A 1 99 ? -16.213 -11.800 12.588 1.00 91.62 99 ALA A N 1
ATOM 764 C CA . ALA A 1 99 ? -15.794 -11.835 13.986 1.00 91.62 99 ALA A CA 1
ATOM 765 C C . ALA A 1 99 ? -15.974 -13.246 14.562 1.00 91.62 99 ALA A C 1
ATOM 767 O O . ALA A 1 99 ? -17.081 -13.657 14.903 1.00 91.62 99 ALA A O 1
ATOM 768 N N . GLY A 1 100 ? -14.877 -14.009 14.638 1.00 85.06 100 GLY A N 1
ATOM 769 C CA . GLY A 1 100 ? -14.904 -15.389 15.139 1.00 85.06 100 GLY A CA 1
ATOM 770 C C . GLY A 1 100 ? -15.732 -16.357 14.281 1.00 85.06 100 GLY A C 1
ATOM 771 O O . GLY A 1 100 ? -16.176 -17.385 14.793 1.00 85.06 100 GLY A O 1
ATOM 772 N N . ASP A 1 101 ? -15.958 -16.020 13.009 1.00 86.00 101 ASP A N 1
ATOM 773 C CA . ASP A 1 101 ? -16.701 -16.845 12.060 1.00 86.00 101 ASP A CA 1
ATOM 774 C C . ASP A 1 101 ? -15.755 -17.839 11.359 1.00 86.00 101 ASP A C 1
ATOM 776 O O . ASP A 1 101 ? -14.774 -17.406 10.748 1.00 86.00 101 ASP A O 1
ATOM 780 N N . PRO A 1 102 ? -15.991 -19.160 11.461 1.00 88.19 102 PRO A N 1
ATOM 781 C CA . PRO A 1 102 ? -15.211 -20.146 10.722 1.00 88.19 102 PRO A CA 1
ATOM 782 C C . PRO A 1 102 ? -15.570 -20.226 9.228 1.00 88.19 102 PRO A C 1
ATOM 784 O O . PRO A 1 102 ? -14.768 -20.766 8.468 1.00 88.19 102 PRO A O 1
ATOM 787 N N . ASP A 1 103 ? -16.745 -19.745 8.811 1.00 91.31 103 ASP A N 1
ATOM 788 C CA . ASP A 1 103 ? -17.261 -19.853 7.440 1.00 91.31 103 ASP A CA 1
ATOM 789 C C . ASP A 1 103 ? -17.257 -18.485 6.746 1.00 91.31 103 ASP A C 1
ATOM 791 O O . ASP A 1 103 ? -18.287 -17.854 6.509 1.00 91.31 103 ASP A O 1
ATOM 795 N N . VAL A 1 104 ? -16.052 -17.998 6.447 1.00 92.38 104 VAL A N 1
ATOM 796 C CA . VAL A 1 104 ? -15.848 -16.744 5.713 1.00 92.38 104 VAL A CA 1
ATOM 797 C C . VAL A 1 104 ? -15.628 -17.007 4.219 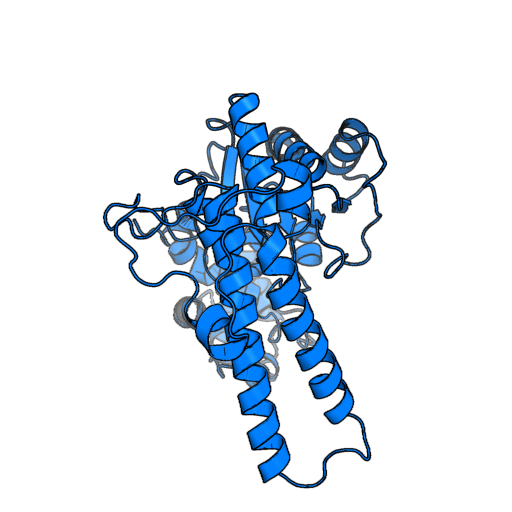1.00 92.38 104 VAL A C 1
ATOM 799 O O . VAL A 1 104 ? -15.040 -18.031 3.861 1.00 92.38 104 VAL A O 1
ATOM 802 N N . PRO A 1 105 ? -16.056 -16.094 3.323 1.00 93.00 105 PRO A N 1
ATOM 803 C CA . PRO A 1 105 ? -15.856 -16.263 1.887 1.00 93.00 105 PRO A CA 1
ATOM 804 C C . PRO A 1 105 ? -14.380 -16.447 1.521 1.00 93.00 105 PRO A C 1
ATOM 806 O O . PRO A 1 105 ? -13.517 -15.717 2.009 1.00 93.00 105 PRO A O 1
ATOM 809 N N . ILE A 1 106 ? -14.102 -17.381 0.609 1.00 94.25 106 ILE A N 1
ATOM 810 C CA . ILE A 1 106 ? -12.784 -17.476 -0.022 1.00 94.25 106 ILE A CA 1
ATOM 811 C C . ILE A 1 106 ? -12.655 -16.342 -1.042 1.00 94.25 106 ILE A C 1
ATOM 813 O O . ILE A 1 106 ? -13.593 -16.065 -1.793 1.00 94.25 106 ILE A O 1
ATOM 817 N N . VAL A 1 107 ? -11.501 -15.679 -1.046 1.00 96.12 107 VAL A N 1
ATOM 818 C CA . VAL A 1 107 ? -11.204 -14.530 -1.908 1.00 96.12 107 VAL A CA 1
ATOM 819 C C . VAL A 1 107 ? -10.124 -14.884 -2.919 1.00 96.12 107 VAL A C 1
ATOM 821 O O . VAL A 1 107 ? -9.200 -15.641 -2.622 1.00 96.12 107 VAL A O 1
ATOM 824 N N . GLU A 1 108 ? -10.234 -14.320 -4.118 1.00 97.56 108 GLU A N 1
ATOM 825 C CA . GLU A 1 108 ? -9.255 -14.547 -5.177 1.00 97.56 108 GLU A CA 1
ATOM 826 C C . GLU A 1 108 ? -7.919 -13.854 -4.854 1.00 97.56 108 GLU A C 1
ATOM 828 O O . GLU A 1 108 ? -7.878 -12.696 -4.418 1.00 97.56 108 GLU A O 1
ATOM 833 N N . LEU A 1 109 ? -6.817 -14.568 -5.097 1.00 97.81 109 LEU A N 1
ATOM 834 C CA . LEU A 1 109 ? -5.449 -14.129 -4.830 1.00 97.81 109 LEU A CA 1
ATOM 835 C C . LEU A 1 109 ? -4.565 -14.248 -6.082 1.00 97.81 109 LEU A C 1
ATOM 837 O O . LEU A 1 109 ? -4.555 -15.270 -6.766 1.00 97.81 109 LEU A O 1
ATOM 841 N N . GLY A 1 110 ? -3.746 -13.226 -6.319 1.00 97.50 110 GLY A N 1
ATOM 842 C CA . GLY A 1 110 ? -2.703 -13.180 -7.341 1.00 97.50 110 GLY A CA 1
ATOM 843 C C . GLY A 1 110 ? -3.002 -12.190 -8.465 1.00 97.50 110 GLY A C 1
ATOM 844 O O . GLY A 1 110 ? -4.156 -11.857 -8.746 1.00 97.50 110 GLY A O 1
ATOM 845 N N . MET A 1 111 ? -1.952 -11.703 -9.131 1.00 96.56 111 MET A N 1
ATOM 846 C CA . MET A 1 111 ? -2.064 -10.652 -10.150 1.00 96.56 111 MET A CA 1
ATOM 847 C C . MET A 1 111 ? -2.970 -11.045 -11.327 1.00 96.56 111 MET A C 1
ATOM 849 O O . MET A 1 111 ? -3.650 -10.189 -11.894 1.00 96.56 111 MET A O 1
ATOM 853 N N . GLY A 1 112 ? -2.993 -12.332 -11.688 1.00 96.31 112 GLY A N 1
ATOM 854 C CA . GLY A 1 112 ? -3.764 -12.858 -12.813 1.00 96.31 112 GLY A CA 1
ATOM 855 C C . GLY A 1 112 ? -5.269 -12.958 -12.554 1.00 96.31 112 GLY A C 1
ATOM 856 O O . GLY A 1 112 ? -6.028 -13.248 -13.480 1.00 96.31 112 GLY A O 1
ATOM 857 N N . THR A 1 113 ? -5.721 -12.753 -11.315 1.00 96.88 113 THR A N 1
ATOM 858 C CA . THR A 1 113 ? -7.149 -12.817 -10.961 1.00 96.88 113 THR A CA 1
ATOM 859 C C . THR A 1 113 ? -7.922 -11.601 -11.464 1.00 96.88 113 THR A C 1
ATOM 861 O O . THR A 1 113 ? -9.115 -11.705 -11.735 1.00 96.88 113 THR A O 1
ATOM 864 N N . MET A 1 114 ? -7.250 -10.466 -11.662 1.00 96.31 114 MET A N 1
ATOM 865 C CA . MET A 1 114 ? -7.856 -9.219 -12.128 1.00 96.31 114 MET A CA 1
ATOM 866 C C . MET A 1 114 ? -8.397 -9.340 -13.567 1.00 96.31 114 MET A C 1
ATOM 868 O O . MET A 1 114 ? -7.685 -9.760 -14.481 1.00 96.31 114 MET A O 1
ATOM 872 N N . ASP A 1 115 ? -9.638 -8.908 -13.794 1.00 94.94 115 ASP A N 1
ATOM 873 C CA . ASP A 1 115 ? -10.295 -8.824 -15.103 1.00 94.94 115 ASP A CA 1
ATOM 874 C C . ASP A 1 115 ? -9.883 -7.538 -15.826 1.00 94.94 115 ASP A C 1
ATOM 876 O O . ASP A 1 115 ? -10.638 -6.579 -15.992 1.00 94.94 115 ASP A O 1
ATOM 880 N N . VAL A 1 116 ? -8.629 -7.529 -16.262 1.00 92.25 116 VAL A N 1
ATOM 881 C CA . VAL A 1 116 ? -8.021 -6.401 -16.976 1.00 92.25 116 VAL A CA 1
ATOM 882 C C . VAL A 1 116 ? -8.509 -6.273 -18.421 1.00 92.25 116 VAL A C 1
ATOM 884 O O . VAL A 1 116 ? -8.247 -5.257 -19.069 1.00 92.25 116 VAL A O 1
ATOM 887 N N . GLU A 1 117 ? -9.210 -7.279 -18.950 1.00 91.06 117 GLU A N 1
ATOM 888 C CA . GLU A 1 117 ? -9.691 -7.311 -20.335 1.00 91.06 117 GLU A CA 1
ATOM 889 C C . GLU A 1 117 ? -11.045 -6.614 -20.474 1.00 91.06 117 GLU A C 1
ATOM 891 O O . GLU A 1 117 ? -11.223 -5.790 -21.378 1.00 91.06 117 GLU A O 1
ATOM 896 N N . ASN A 1 118 ? -11.969 -6.846 -19.540 1.00 94.25 118 ASN A N 1
ATOM 897 C CA . ASN A 1 118 ? -13.341 -6.350 -19.657 1.00 94.25 118 ASN A CA 1
ATOM 898 C C . ASN A 1 118 ? -13.636 -5.173 -18.723 1.00 94.25 118 ASN A C 1
ATOM 900 O O . ASN A 1 118 ? -14.425 -4.299 -19.088 1.00 94.25 118 ASN A O 1
ATOM 904 N N . LYS A 1 119 ? -12.973 -5.097 -17.563 1.00 96.56 119 LYS A N 1
ATOM 905 C CA . LYS A 1 119 ? -13.278 -4.111 -16.516 1.00 96.56 119 LYS A CA 1
ATOM 906 C C . LYS A 1 119 ? -12.162 -3.095 -16.328 1.00 96.56 119 LYS A C 1
ATOM 908 O O . LYS A 1 119 ? -10.991 -3.398 -16.521 1.00 96.56 119 LYS A O 1
ATOM 913 N N . ALA A 1 120 ? -12.536 -1.874 -15.953 1.00 97.31 120 ALA A N 1
ATOM 914 C CA . ALA A 1 120 ? -11.584 -0.895 -15.453 1.00 97.31 120 ALA A CA 1
ATOM 915 C C . ALA A 1 120 ? -11.041 -1.349 -14.098 1.00 97.31 120 ALA A C 1
ATOM 917 O O . ALA A 1 120 ? -11.801 -1.803 -13.253 1.00 97.31 120 ALA A O 1
ATOM 918 N N . THR A 1 121 ? -9.741 -1.239 -13.878 1.00 97.69 121 THR A N 1
ATOM 919 C CA . THR A 1 121 ? -9.096 -1.764 -12.680 1.00 97.69 121 THR A CA 1
ATOM 920 C C . THR A 1 121 ? -8.609 -0.648 -11.775 1.00 97.69 121 THR A C 1
ATOM 922 O O . THR A 1 121 ? -7.970 0.315 -12.205 1.00 97.69 121 THR A O 1
ATOM 925 N N . ILE A 1 122 ? -8.878 -0.783 -10.484 1.00 98.75 122 ILE A N 1
ATOM 926 C CA . ILE A 1 122 ? -8.317 0.108 -9.471 1.00 98.75 122 ILE A CA 1
ATOM 927 C C . ILE A 1 122 ? -7.396 -0.720 -8.595 1.00 98.75 122 ILE A C 1
ATOM 929 O O . ILE A 1 122 ? -7.819 -1.734 -8.043 1.00 98.75 122 ILE A O 1
ATOM 933 N N . LEU A 1 123 ? -6.141 -0.288 -8.491 1.00 98.75 123 LEU A N 1
ATOM 934 C CA . LEU A 1 123 ? -5.176 -0.869 -7.572 1.00 98.75 123 LEU A CA 1
ATOM 935 C C . LEU A 1 123 ? -5.089 -0.011 -6.314 1.00 98.75 123 LEU A C 1
ATOM 937 O O . LEU A 1 123 ? -4.704 1.155 -6.394 1.00 98.75 123 LEU A O 1
ATOM 941 N N . MET A 1 124 ? -5.367 -0.612 -5.164 1.00 98.56 124 MET A N 1
ATOM 942 C CA . MET A 1 124 ? -5.120 -0.027 -3.851 1.00 98.56 124 MET A CA 1
ATOM 943 C C . MET A 1 124 ? -3.841 -0.573 -3.212 1.00 98.56 124 MET A C 1
ATOM 945 O O . MET A 1 124 ? -3.534 -1.759 -3.337 1.00 98.56 124 MET A O 1
ATOM 949 N N . ILE A 1 125 ? -3.089 0.272 -2.507 1.00 98.81 125 ILE A N 1
ATOM 950 C CA . ILE A 1 125 ? -1.850 -0.134 -1.830 1.00 98.81 125 ILE A CA 1
ATOM 951 C C . ILE A 1 125 ? -1.734 0.537 -0.460 1.00 98.81 125 ILE A C 1
ATOM 953 O O . ILE A 1 125 ? -1.672 1.766 -0.384 1.00 98.81 125 ILE A O 1
ATOM 957 N N . GLY A 1 126 ? -1.586 -0.277 0.587 1.00 98.44 126 GLY A N 1
ATOM 958 C CA . GLY A 1 126 ? -1.272 0.180 1.942 1.00 98.44 126 GLY A CA 1
ATOM 959 C C . GLY A 1 126 ? -1.962 -0.649 3.028 1.00 98.44 126 GLY A C 1
ATOM 960 O O . GLY A 1 126 ? -1.991 -1.881 2.944 1.00 98.44 126 GLY A O 1
ATOM 961 N N . HIS A 1 127 ? -2.461 0.015 4.067 1.00 98.75 127 HIS A N 1
ATOM 962 C CA . HIS A 1 127 ? -2.995 -0.552 5.306 1.00 98.75 127 HIS A CA 1
ATOM 963 C C . HIS A 1 127 ? -4.339 0.045 5.734 1.00 98.75 127 HIS A C 1
ATOM 965 O O . HIS A 1 127 ? -5.218 -0.700 6.152 1.00 98.75 127 HIS A O 1
ATOM 971 N N . ASN A 1 128 ? -4.526 1.366 5.666 1.00 98.19 128 ASN A N 1
ATOM 972 C CA . ASN A 1 128 ? -5.768 1.985 6.126 1.00 98.19 128 ASN A CA 1
ATOM 973 C C . ASN A 1 128 ? -6.879 1.780 5.088 1.00 98.19 128 ASN A C 1
ATOM 975 O O . ASN A 1 128 ? -6.915 2.449 4.057 1.00 98.19 128 ASN A O 1
ATOM 979 N N . VAL A 1 129 ? -7.814 0.882 5.396 1.00 98.38 129 VAL A N 1
ATOM 980 C CA . VAL A 1 129 ? -8.885 0.458 4.485 1.00 98.38 129 VAL A CA 1
ATOM 981 C C . VAL A 1 129 ? -9.978 1.510 4.257 1.00 98.38 129 VAL A C 1
ATOM 983 O O . VAL A 1 129 ? -10.789 1.349 3.349 1.00 98.38 129 VAL A O 1
ATOM 986 N N . ALA A 1 130 ? -10.031 2.598 5.036 1.00 98.12 130 ALA A N 1
ATOM 987 C CA . ALA A 1 130 ? -11.139 3.556 4.969 1.00 98.12 130 ALA A CA 1
ATOM 988 C C . ALA A 1 130 ? -11.426 4.092 3.548 1.00 98.12 130 ALA A C 1
ATOM 990 O O . ALA A 1 130 ? -12.574 3.991 3.118 1.00 98.12 130 ALA A O 1
ATOM 991 N N . PRO A 1 131 ? -10.438 4.563 2.758 1.00 97.88 131 PRO A N 1
ATOM 992 C CA . PRO A 1 131 ? -10.684 4.973 1.372 1.00 97.88 131 PRO A CA 1
ATOM 993 C C . PRO A 1 131 ? -11.203 3.836 0.480 1.00 97.88 131 PRO A C 1
ATOM 995 O O . PRO A 1 131 ? -11.962 4.088 -0.451 1.00 97.88 131 PRO A O 1
ATOM 998 N N . GLY A 1 132 ? -10.820 2.589 0.767 1.00 98.12 132 GLY A N 1
ATOM 999 C CA . GLY A 1 132 ? -11.268 1.408 0.028 1.00 98.12 132 GLY A CA 1
ATOM 1000 C C . GLY A 1 132 ? -12.712 1.034 0.324 1.00 98.12 132 GLY A C 1
ATOM 1001 O O . GLY A 1 132 ? -13.455 0.704 -0.598 1.00 98.12 132 GLY A O 1
ATOM 1002 N N . VAL A 1 133 ? -13.134 1.159 1.584 1.00 98.62 133 VAL A N 1
ATOM 1003 C CA . VAL A 1 133 ? -14.543 1.011 1.973 1.00 98.62 133 VAL A CA 1
ATOM 1004 C C . VAL A 1 133 ? -15.404 2.038 1.237 1.00 98.62 133 VAL A C 1
ATOM 1006 O O . VAL A 1 133 ? -16.357 1.653 0.563 1.00 98.62 133 VAL A O 1
ATOM 1009 N N . GLU A 1 134 ? -15.025 3.321 1.261 1.00 98.56 134 GLU A N 1
ATOM 1010 C CA . GLU A 1 134 ? -15.788 4.363 0.555 1.00 98.56 134 GLU A CA 1
ATOM 1011 C C . GLU A 1 134 ? -15.802 4.169 -0.968 1.00 98.56 134 GLU A C 1
ATOM 1013 O O . GLU A 1 134 ? -16.797 4.460 -1.633 1.00 98.56 134 GLU A O 1
ATOM 1018 N N . LEU A 1 135 ? -14.700 3.672 -1.538 1.00 98.62 135 LEU A N 1
ATOM 1019 C CA . LEU A 1 135 ? -14.613 3.316 -2.952 1.00 98.62 135 LEU A CA 1
ATOM 1020 C C . LEU A 1 135 ? -15.641 2.238 -3.310 1.00 98.62 135 LEU A C 1
ATOM 1022 O O . LEU A 1 135 ? -16.369 2.385 -4.295 1.00 98.62 135 LEU A O 1
ATOM 1026 N N . VAL A 1 136 ? -15.704 1.166 -2.518 1.00 98.56 136 VAL A N 1
ATOM 1027 C CA . VAL A 1 136 ? -16.636 0.054 -2.739 1.00 98.56 136 VAL A CA 1
ATOM 1028 C C . VAL A 1 136 ? -18.083 0.497 -2.543 1.00 98.56 136 VAL A C 1
ATOM 1030 O O . VAL A 1 136 ? -18.930 0.153 -3.370 1.00 98.56 136 VAL A O 1
ATOM 1033 N N . ASP A 1 137 ? -18.372 1.277 -1.502 1.00 98.50 137 ASP A N 1
ATOM 1034 C CA . ASP A 1 137 ? -19.715 1.806 -1.254 1.00 98.50 137 ASP A CA 1
ATOM 1035 C C . ASP A 1 137 ? -20.185 2.662 -2.436 1.00 98.50 137 ASP A C 1
ATOM 1037 O O . ASP A 1 137 ? -21.249 2.406 -3.002 1.00 98.50 137 ASP A O 1
ATOM 1041 N N . TYR A 1 138 ? -19.344 3.587 -2.911 1.00 98.75 138 TYR A N 1
ATOM 1042 C CA . TYR A 1 138 ? -19.655 4.401 -4.085 1.00 98.75 138 TYR A CA 1
ATOM 1043 C C . TYR A 1 138 ? -19.871 3.551 -5.348 1.00 98.75 138 TYR A C 1
ATOM 1045 O O . TYR A 1 138 ? -20.793 3.799 -6.131 1.00 98.75 138 TYR A O 1
ATOM 1053 N N . MET A 1 139 ? -19.035 2.531 -5.561 1.00 98.38 139 MET A N 1
ATOM 1054 C CA . MET A 1 139 ? -19.160 1.609 -6.692 1.00 98.38 139 MET A CA 1
ATOM 1055 C C . MET A 1 139 ? -20.505 0.862 -6.676 1.00 98.38 139 MET A C 1
ATOM 1057 O O . MET A 1 139 ? -21.162 0.784 -7.721 1.00 98.38 139 MET A O 1
ATOM 1061 N N . ARG A 1 140 ? -20.930 0.359 -5.508 1.00 97.88 140 ARG A N 1
ATOM 1062 C CA . ARG A 1 140 ? -22.218 -0.328 -5.299 1.00 97.88 140 ARG A CA 1
ATOM 1063 C C . ARG A 1 140 ? -23.400 0.614 -5.496 1.00 97.88 140 ARG A C 1
ATOM 1065 O O . ARG A 1 140 ? -24.304 0.312 -6.270 1.00 97.88 140 ARG A O 1
ATOM 1072 N N . GLU A 1 141 ? -23.369 1.795 -4.879 1.00 98.12 141 GLU A N 1
ATOM 1073 C CA . GLU A 1 141 ? -24.418 2.816 -5.019 1.00 98.12 141 GLU A CA 1
ATOM 1074 C C . GLU A 1 141 ? -24.656 3.220 -6.482 1.00 98.12 141 GLU A C 1
ATOM 1076 O O . GLU A 1 141 ? -25.773 3.565 -6.879 1.00 98.12 141 GLU A O 1
ATOM 1081 N N . ARG A 1 142 ? -23.605 3.168 -7.308 1.00 98.12 142 ARG A N 1
ATOM 1082 C CA . ARG A 1 142 ? -23.662 3.479 -8.741 1.00 98.12 142 ARG A CA 1
ATOM 1083 C C . ARG A 1 142 ? -23.861 2.261 -9.646 1.00 98.12 142 ARG A C 1
ATOM 1085 O O . ARG A 1 142 ? -23.972 2.456 -10.857 1.00 98.12 142 ARG A O 1
ATOM 1092 N N . ASN A 1 143 ? -23.974 1.049 -9.097 1.00 97.62 143 ASN A N 1
ATOM 1093 C CA . ASN A 1 143 ? -24.101 -0.212 -9.841 1.00 97.62 143 ASN A CA 1
ATOM 1094 C C . ASN A 1 143 ? -22.972 -0.396 -10.878 1.00 97.62 143 ASN A C 1
ATOM 1096 O O . ASN A 1 143 ? -23.220 -0.683 -12.054 1.00 97.62 143 ASN A O 1
ATOM 1100 N N . LEU A 1 144 ? -21.724 -0.146 -10.469 1.00 97.50 144 LEU A N 1
ATOM 1101 C CA . LEU A 1 144 ? -20.546 -0.189 -11.346 1.00 97.50 144 LEU A CA 1
ATOM 1102 C C . LEU A 1 144 ? -19.690 -1.458 -11.185 1.00 97.50 144 LEU A C 1
ATOM 1104 O O . LEU A 1 144 ? -18.659 -1.564 -11.845 1.00 97.50 144 LEU A O 1
ATOM 1108 N N . GLU A 1 145 ? -20.120 -2.435 -10.386 1.00 95.56 145 GLU A N 1
ATOM 1109 C CA . GLU A 1 145 ? -19.392 -3.691 -10.106 1.00 95.56 145 GLU A CA 1
ATOM 1110 C C . GLU A 1 145 ? -19.098 -4.521 -11.372 1.00 95.56 145 GLU A C 1
ATOM 1112 O O . GLU A 1 145 ? -18.081 -5.205 -11.478 1.00 95.56 145 GLU A O 1
ATOM 1117 N N . GLU A 1 146 ? -19.950 -4.421 -12.394 1.00 95.88 146 GLU A N 1
ATOM 1118 C CA . GLU A 1 146 ? -19.724 -5.090 -13.684 1.00 95.88 146 GLU A CA 1
ATOM 1119 C C . GLU A 1 146 ? -18.764 -4.337 -14.611 1.00 95.88 146 GLU A C 1
ATOM 1121 O O . GLU A 1 146 ? -18.313 -4.879 -15.617 1.00 95.88 146 GLU A O 1
ATOM 1126 N N . LYS A 1 147 ? -18.433 -3.084 -14.289 1.00 96.62 147 LYS A N 1
A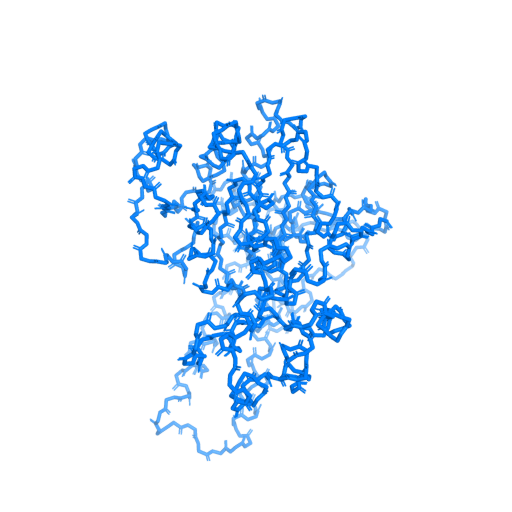TOM 1127 C CA . LYS A 1 147 ? -17.515 -2.247 -15.076 1.00 96.62 147 LYS A CA 1
ATOM 1128 C C . LYS A 1 147 ? -16.152 -2.089 -14.424 1.00 96.62 147 LYS A C 1
ATOM 1130 O O . LYS A 1 147 ? -15.229 -1.643 -15.104 1.00 96.62 147 LYS A O 1
ATOM 1135 N N . LEU A 1 148 ? -16.045 -2.397 -13.135 1.00 97.56 148 LEU A N 1
ATOM 1136 C CA . LEU A 1 148 ? -14.859 -2.171 -12.328 1.00 97.56 148 LEU A CA 1
ATOM 1137 C C . LEU A 1 148 ? -14.415 -3.447 -11.635 1.00 97.56 148 LEU A C 1
ATOM 1139 O O . LEU A 1 148 ? -15.232 -4.239 -11.179 1.00 97.56 148 LEU A O 1
ATOM 1143 N N . ASP A 1 149 ? -13.106 -3.601 -11.534 1.00 97.62 149 ASP A N 1
ATOM 1144 C CA . ASP A 1 149 ? -12.469 -4.629 -10.738 1.00 97.62 149 ASP A CA 1
ATOM 1145 C C . ASP A 1 149 ? -11.495 -3.972 -9.761 1.00 97.62 149 ASP A C 1
ATOM 1147 O O . ASP A 1 149 ? -10.705 -3.099 -10.137 1.00 97.62 149 ASP A O 1
ATOM 1151 N N . VAL A 1 150 ? -11.576 -4.353 -8.491 1.00 98.38 150 VAL A N 1
ATOM 1152 C CA . VAL A 1 150 ? -10.830 -3.696 -7.413 1.00 98.38 150 VAL A CA 1
ATOM 1153 C C . VAL A 1 150 ? -9.830 -4.686 -6.847 1.00 98.38 150 VAL A C 1
ATOM 1155 O O . VAL A 1 150 ? -10.198 -5.692 -6.245 1.00 98.38 150 VAL A O 1
ATOM 1158 N N . GLY A 1 151 ? -8.554 -4.380 -7.051 1.00 98.38 151 GLY A N 1
ATOM 1159 C CA . GLY A 1 151 ? -7.436 -5.156 -6.547 1.00 98.38 151 GLY A CA 1
ATOM 1160 C C . GLY A 1 151 ? -6.678 -4.372 -5.491 1.00 98.38 151 GLY A C 1
ATOM 1161 O O . GLY A 1 151 ? -6.570 -3.148 -5.569 1.00 98.38 151 GLY A O 1
ATOM 1162 N N . ALA A 1 152 ? -6.114 -5.068 -4.517 1.00 98.69 152 ALA A N 1
ATOM 1163 C CA . ALA A 1 152 ? -5.354 -4.433 -3.454 1.00 98.69 152 ALA A CA 1
ATOM 1164 C C . ALA A 1 152 ? -4.073 -5.205 -3.108 1.00 98.69 152 ALA A C 1
ATOM 1166 O O . ALA A 1 152 ? -3.987 -6.419 -3.300 1.00 98.69 152 ALA A O 1
ATOM 1167 N N . ILE A 1 153 ? -3.071 -4.493 -2.590 1.00 98.75 153 ILE A N 1
ATOM 1168 C CA . ILE A 1 153 ? -1.779 -5.035 -2.141 1.00 98.75 153 ILE A CA 1
ATOM 1169 C C . ILE A 1 153 ? -1.509 -4.612 -0.692 1.00 98.75 153 ILE A C 1
ATOM 1171 O O . ILE A 1 153 ? -1.810 -3.478 -0.322 1.00 98.75 153 ILE A O 1
ATOM 1175 N N . CYS A 1 154 ? -0.857 -5.490 0.082 1.00 98.50 154 CYS A N 1
ATOM 1176 C CA . CYS A 1 154 ? -0.576 -5.343 1.523 1.00 98.50 154 CYS A CA 1
ATOM 1177 C C . CYS A 1 154 ? -1.838 -5.507 2.395 1.00 98.50 154 CYS A C 1
ATOM 1179 O O . CYS A 1 154 ? -2.800 -6.143 1.970 1.00 98.50 154 CYS A O 1
ATOM 1181 N N . CYS A 1 155 ? -1.819 -5.026 3.642 1.00 98.69 155 CYS A N 1
ATOM 1182 C CA . CYS A 1 155 ? -2.887 -5.280 4.612 1.00 98.69 155 CYS A CA 1
ATOM 1183 C C . CYS A 1 155 ? -4.241 -4.709 4.179 1.00 98.69 155 CYS A C 1
ATOM 1185 O O . CYS A 1 155 ? -5.259 -5.350 4.419 1.00 98.69 155 CYS A O 1
ATOM 1187 N N . THR A 1 156 ? -4.260 -3.591 3.444 1.00 98.56 156 THR A N 1
ATOM 1188 C CA . THR A 1 156 ? -5.503 -3.033 2.884 1.00 98.56 156 THR A CA 1
ATOM 1189 C C . THR A 1 156 ? -6.217 -4.036 1.971 1.00 98.56 156 THR A C 1
ATOM 1191 O O . THR A 1 156 ? -7.435 -4.009 1.869 1.00 98.56 156 THR A O 1
ATOM 1194 N N . ALA A 1 157 ? -5.499 -4.988 1.359 1.00 98.56 157 ALA A N 1
ATOM 1195 C CA . ALA A 1 157 ? -6.118 -6.059 0.583 1.00 98.56 157 ALA A CA 1
ATOM 1196 C C . ALA A 1 157 ? -6.904 -7.047 1.445 1.00 98.56 157 ALA A C 1
ATOM 1198 O O . ALA A 1 157 ? -7.994 -7.474 1.064 1.00 98.56 157 ALA A O 1
ATOM 1199 N N . LEU A 1 158 ? -6.366 -7.389 2.614 1.00 98.38 158 LEU A N 1
ATOM 1200 C CA . LEU A 1 158 ? -7.029 -8.268 3.574 1.00 98.38 158 LEU A CA 1
ATOM 1201 C C . LEU A 1 158 ? -8.238 -7.562 4.190 1.00 98.38 158 LEU A C 1
ATOM 1203 O O . LEU A 1 158 ? -9.332 -8.116 4.220 1.00 98.38 158 LEU A O 1
ATOM 1207 N N . ASP A 1 159 ? -8.071 -6.313 4.615 1.00 98.56 159 ASP A N 1
ATOM 1208 C CA . ASP A 1 159 ? -9.159 -5.557 5.234 1.00 98.56 159 ASP A CA 1
ATOM 1209 C C . ASP A 1 159 ? -10.273 -5.226 4.237 1.00 98.56 159 ASP A C 1
ATOM 1211 O O . ASP A 1 159 ? -11.455 -5.340 4.563 1.00 98.56 159 ASP A O 1
ATOM 1215 N N . LEU A 1 160 ? -9.930 -4.902 2.987 1.00 98.50 160 LEU A N 1
ATOM 1216 C CA . LEU A 1 160 ? -10.935 -4.648 1.958 1.00 98.50 160 LEU A CA 1
ATOM 1217 C C . LEU A 1 160 ? -11.726 -5.914 1.621 1.00 98.50 160 LEU A C 1
ATOM 1219 O O . LEU A 1 160 ? -12.939 -5.840 1.449 1.00 98.50 160 LEU A O 1
ATOM 1223 N N . THR A 1 161 ? -11.074 -7.079 1.570 1.00 98.06 161 THR A N 1
ATOM 1224 C CA . THR A 1 161 ? -11.755 -8.355 1.289 1.00 98.06 161 THR A CA 1
ATOM 1225 C C . THR A 1 161 ? -12.590 -8.871 2.460 1.00 98.06 161 THR A C 1
ATOM 1227 O O . THR A 1 161 ? -13.573 -9.576 2.232 1.00 98.06 161 THR A O 1
ATOM 1230 N N . ARG A 1 162 ? -12.299 -8.444 3.697 1.00 97.56 162 ARG A N 1
ATOM 1231 C CA . ARG A 1 162 ? -13.196 -8.627 4.857 1.00 97.56 162 ARG A CA 1
ATOM 1232 C C . ARG A 1 162 ? -14.484 -7.808 4.742 1.00 97.56 162 ARG A C 1
ATOM 1234 O O . ARG A 1 162 ? -15.509 -8.234 5.265 1.00 97.56 162 ARG A O 1
ATOM 1241 N N . TYR A 1 163 ? -14.443 -6.663 4.057 1.00 98.00 163 TYR A N 1
ATOM 1242 C CA . TYR A 1 163 ? -15.615 -5.822 3.777 1.00 98.00 163 TYR A CA 1
ATOM 1243 C C . TYR A 1 163 ? -16.377 -6.244 2.510 1.00 98.00 163 TYR A C 1
ATOM 1245 O O . TYR A 1 163 ? -17.608 -6.185 2.429 1.00 98.00 163 TYR A O 1
ATOM 1253 N N . TYR A 1 164 ? -15.633 -6.632 1.476 1.00 97.56 164 TYR A N 1
ATOM 1254 C CA . TYR A 1 164 ? -16.145 -6.917 0.147 1.00 97.56 164 TYR A CA 1
ATOM 1255 C C . TYR A 1 164 ? -15.372 -8.062 -0.498 1.00 97.56 164 TYR A C 1
ATOM 1257 O O . TYR A 1 164 ? -14.303 -7.874 -1.073 1.00 97.56 164 TYR A O 1
ATOM 1265 N N . SER A 1 165 ? -15.973 -9.249 -0.479 1.00 95.38 165 SER A N 1
ATOM 1266 C CA . SER A 1 165 ? -15.397 -10.468 -1.058 1.00 95.38 165 SER A CA 1
ATOM 1267 C C . SER A 1 165 ? -15.247 -10.442 -2.584 1.00 95.38 165 SER A C 1
ATOM 1269 O O . SER A 1 165 ? -14.603 -11.326 -3.136 1.00 95.38 165 SER A O 1
ATOM 1271 N N . GLY A 1 166 ? -15.827 -9.451 -3.272 1.00 96.00 166 GLY A N 1
ATOM 1272 C CA . GLY A 1 166 ? -15.609 -9.232 -4.705 1.00 96.00 166 GLY A CA 1
ATOM 1273 C C . GLY A 1 166 ? -14.335 -8.443 -5.029 1.00 96.00 166 GLY A C 1
ATOM 1274 O O . GLY A 1 166 ? -13.996 -8.321 -6.203 1.00 96.00 166 GLY A O 1
ATOM 1275 N N . ALA A 1 167 ? -13.638 -7.894 -4.026 1.00 97.69 167 ALA A N 1
ATOM 1276 C CA . ALA A 1 167 ? -12.286 -7.370 -4.204 1.00 97.69 167 ALA A CA 1
ATOM 1277 C C . ALA A 1 167 ? -11.264 -8.515 -4.267 1.00 97.69 167 ALA A C 1
ATOM 1279 O O . ALA A 1 167 ? -11.504 -9.612 -3.762 1.00 97.69 167 ALA A O 1
ATOM 1280 N N . LYS A 1 168 ? -10.100 -8.245 -4.862 1.00 98.12 168 LYS A N 1
ATOM 1281 C CA . LYS A 1 168 ? -9.052 -9.246 -5.103 1.00 98.12 168 LYS A CA 1
ATOM 1282 C C . LYS A 1 168 ? -7.771 -8.895 -4.370 1.00 98.12 168 LYS A C 1
ATOM 1284 O O . LYS A 1 168 ? -7.348 -7.733 -4.338 1.00 98.12 168 LYS A O 1
ATOM 1289 N N . ILE A 1 169 ? -7.106 -9.908 -3.826 1.00 98.56 169 ILE A N 1
ATOM 1290 C CA . ILE A 1 169 ? -5.774 -9.742 -3.251 1.00 98.56 169 ILE A CA 1
ATOM 1291 C C . ILE A 1 169 ? -4.772 -9.883 -4.391 1.00 98.56 169 ILE A C 1
ATOM 1293 O O . ILE A 1 169 ? -4.511 -10.975 -4.875 1.00 98.56 169 ILE A O 1
ATOM 1297 N N . VAL A 1 170 ? -4.174 -8.782 -4.833 1.00 98.06 170 VAL A N 1
ATOM 1298 C CA . VAL A 1 170 ? -3.185 -8.814 -5.921 1.00 98.06 170 VAL A CA 1
ATOM 1299 C C . VAL A 1 170 ? -1.878 -9.456 -5.451 1.00 98.06 170 VAL A C 1
ATOM 1301 O O . VAL A 1 170 ? -1.230 -10.170 -6.213 1.00 98.06 170 VAL A O 1
ATOM 1304 N N . GLY A 1 171 ? -1.493 -9.227 -4.193 1.00 96.88 171 GLY A N 1
ATOM 1305 C CA . GLY A 1 171 ? -0.322 -9.852 -3.589 1.00 96.88 171 GLY A CA 1
ATOM 1306 C C . GLY A 1 171 ? 0.243 -9.072 -2.406 1.00 96.88 171 GLY A C 1
ATOM 1307 O O . GLY A 1 171 ? -0.431 -8.256 -1.775 1.00 96.88 171 GLY A O 1
ATOM 1308 N N . SER A 1 172 ? 1.512 -9.335 -2.102 1.00 96.69 172 SER A N 1
ATOM 1309 C CA . SER A 1 172 ? 2.264 -8.653 -1.047 1.00 96.69 172 SER A CA 1
ATOM 1310 C C . SER A 1 172 ? 3.048 -7.448 -1.589 1.00 96.69 172 SER A C 1
ATOM 1312 O O . SER A 1 172 ? 2.997 -7.127 -2.778 1.00 96.69 172 SER A O 1
ATOM 1314 N N . LEU A 1 173 ? 3.825 -6.793 -0.717 1.00 96.94 173 LEU A N 1
ATOM 1315 C CA . LEU A 1 173 ? 4.733 -5.692 -1.067 1.00 96.94 173 LEU A CA 1
ATOM 1316 C C . LEU A 1 173 ? 5.581 -5.976 -2.323 1.00 96.94 173 LEU A C 1
ATOM 1318 O O . LEU A 1 173 ? 5.798 -5.069 -3.124 1.00 96.94 173 LEU A O 1
ATOM 1322 N N . SER A 1 174 ? 6.013 -7.225 -2.528 1.00 95.62 174 SER A N 1
ATOM 1323 C CA . SER A 1 174 ? 6.866 -7.644 -3.652 1.00 95.62 174 SER A CA 1
ATOM 1324 C C . SER A 1 174 ? 6.129 -7.792 -4.995 1.00 95.62 174 SER A C 1
ATOM 1326 O O . SER A 1 174 ? 6.618 -8.466 -5.908 1.00 95.62 174 SER A O 1
ATOM 1328 N N . ARG A 1 175 ? 4.930 -7.212 -5.119 1.00 96.44 175 ARG A N 1
ATOM 1329 C CA . ARG A 1 175 ? 4.133 -7.184 -6.356 1.00 96.44 175 ARG A CA 1
ATOM 1330 C C . ARG A 1 175 ? 3.727 -5.776 -6.798 1.00 96.44 175 ARG A C 1
ATOM 1332 O O . ARG A 1 175 ? 3.087 -5.634 -7.839 1.00 96.44 175 ARG A O 1
ATOM 1339 N N . GLN A 1 176 ? 4.071 -4.732 -6.041 1.00 97.69 176 GLN A N 1
ATOM 1340 C CA . GLN A 1 176 ? 3.575 -3.375 -6.296 1.00 97.69 176 GLN A CA 1
ATOM 1341 C C . GLN A 1 176 ? 4.057 -2.797 -7.626 1.00 97.69 176 GLN A C 1
ATOM 1343 O O . GLN A 1 176 ? 3.237 -2.434 -8.472 1.00 97.69 176 GLN A O 1
ATOM 1348 N N . MET A 1 177 ? 5.372 -2.709 -7.841 1.00 95.88 177 MET A N 1
ATOM 1349 C CA . MET A 1 177 ? 5.894 -2.191 -9.103 1.00 95.88 177 MET A CA 1
ATOM 1350 C C . MET A 1 177 ? 5.624 -3.183 -10.235 1.00 95.88 177 MET A C 1
ATOM 1352 O O . MET A 1 177 ? 5.312 -2.733 -11.337 1.00 95.88 177 MET A O 1
ATOM 1356 N N . HIS A 1 178 ? 5.651 -4.496 -9.973 1.00 94.94 178 HIS A N 1
ATOM 1357 C CA . HIS A 1 178 ? 5.267 -5.511 -10.956 1.00 94.94 178 HIS A CA 1
ATOM 1358 C C . HIS A 1 178 ? 3.862 -5.261 -11.530 1.00 94.94 178 HIS A C 1
ATOM 1360 O O . HIS A 1 178 ? 3.681 -5.250 -12.751 1.00 94.94 178 HIS A O 1
ATOM 1366 N N . PHE A 1 179 ? 2.864 -5.011 -10.682 1.00 96.19 179 PHE A N 1
ATOM 1367 C CA . PHE A 1 179 ? 1.498 -4.765 -11.143 1.00 96.19 179 PHE A CA 1
ATOM 1368 C C . PHE A 1 179 ? 1.357 -3.420 -11.856 1.00 96.19 179 PHE A C 1
ATOM 1370 O O . PHE A 1 179 ? 0.803 -3.358 -12.957 1.00 96.19 179 PHE A O 1
ATOM 1377 N N . ILE A 1 180 ? 1.915 -2.351 -11.277 1.00 97.12 180 ILE A N 1
ATOM 1378 C CA . ILE A 1 180 ? 1.817 -1.005 -11.853 1.00 97.12 180 ILE A CA 1
ATOM 1379 C C . ILE A 1 180 ? 2.527 -0.942 -13.212 1.00 97.12 180 ILE A C 1
ATOM 1381 O O . ILE A 1 180 ? 1.932 -0.518 -14.200 1.00 97.12 180 ILE A O 1
ATOM 1385 N N . ARG A 1 181 ? 3.786 -1.392 -13.293 1.00 94.62 181 ARG A N 1
ATOM 1386 C CA . ARG A 1 181 ? 4.625 -1.289 -14.501 1.00 94.62 181 ARG A CA 1
ATOM 1387 C C . ARG A 1 181 ? 4.117 -2.184 -15.641 1.00 94.62 181 ARG A C 1
ATOM 1389 O O . ARG A 1 181 ? 4.334 -1.854 -16.806 1.00 94.62 181 ARG A O 1
ATOM 1396 N N . SER A 1 182 ? 3.372 -3.246 -15.325 1.00 93.94 182 SER A N 1
ATOM 1397 C CA . SER A 1 182 ? 2.659 -4.062 -16.322 1.00 93.94 182 SER A CA 1
ATOM 1398 C C . SER A 1 182 ? 1.476 -3.331 -16.977 1.00 93.94 182 SER A C 1
ATOM 1400 O O . SER A 1 182 ? 0.915 -3.830 -17.949 1.00 93.94 182 SER A O 1
ATOM 1402 N N . GLY A 1 183 ? 1.080 -2.157 -16.468 1.00 94.88 183 GLY A N 1
ATOM 1403 C CA . GLY A 1 183 ? -0.033 -1.368 -17.009 1.00 94.88 183 GLY A CA 1
ATOM 1404 C C . GLY A 1 183 ? -1.420 -1.899 -16.641 1.00 94.88 183 GLY A C 1
ATOM 1405 O O . GLY A 1 183 ? -2.422 -1.423 -17.182 1.00 94.88 183 GLY A O 1
ATOM 1406 N N . LEU A 1 184 ? -1.472 -2.872 -15.723 1.00 94.81 184 LEU A N 1
ATOM 1407 C CA . LEU A 1 184 ? -2.684 -3.598 -15.344 1.00 94.81 184 LEU A CA 1
ATOM 1408 C C . LEU A 1 184 ? -3.632 -2.773 -14.473 1.00 94.81 184 LEU A C 1
ATOM 1410 O O . LEU A 1 184 ? -4.798 -3.132 -14.389 1.00 94.81 184 LEU A O 1
ATOM 1414 N N . ALA A 1 185 ? -3.155 -1.697 -13.840 1.00 96.25 185 ALA A N 1
ATOM 1415 C CA . ALA A 1 185 ? -3.968 -0.771 -13.054 1.00 96.25 185 ALA A CA 1
ATOM 1416 C C . ALA A 1 185 ? -4.453 0.398 -13.922 1.00 96.25 185 ALA A C 1
ATOM 1418 O O . ALA A 1 185 ? -3.626 1.094 -14.523 1.00 96.25 185 ALA A O 1
ATOM 1419 N N . ASP A 1 186 ? -5.768 0.649 -13.956 1.00 98.12 186 ASP A N 1
ATOM 1420 C CA . ASP A 1 186 ? -6.315 1.856 -14.570 1.00 98.12 186 ASP A CA 1
ATOM 1421 C C . ASP A 1 186 ? -6.139 3.106 -13.716 1.00 98.12 186 ASP A C 1
ATOM 1423 O O . ASP A 1 186 ? -5.831 4.171 -14.254 1.00 98.12 186 ASP A O 1
ATOM 1427 N N . VAL A 1 187 ? -6.257 2.956 -12.401 1.00 98.62 187 VAL A N 1
ATOM 1428 C CA . VAL A 1 187 ? -5.952 3.974 -11.390 1.00 98.62 187 VAL A CA 1
ATOM 1429 C C . VAL A 1 187 ? -5.156 3.313 -10.271 1.00 98.62 187 VAL A C 1
ATOM 1431 O O . VAL A 1 187 ? -5.435 2.173 -9.898 1.00 98.62 187 VAL A O 1
ATOM 1434 N N . VAL A 1 188 ? -4.176 4.032 -9.724 1.00 98.75 188 VAL A N 1
ATOM 1435 C CA . VAL A 1 188 ? -3.432 3.610 -8.531 1.00 98.75 188 VAL A CA 1
ATOM 1436 C C . VAL A 1 188 ? -3.811 4.524 -7.372 1.00 98.75 188 VAL A C 1
ATOM 1438 O O . VAL A 1 188 ? -3.624 5.738 -7.448 1.00 98.75 188 VAL A O 1
ATOM 1441 N N . MET A 1 189 ? -4.330 3.943 -6.298 1.00 98.62 189 MET A N 1
ATOM 1442 C CA . MET A 1 189 ? -4.630 4.625 -5.045 1.00 98.62 189 MET A CA 1
ATOM 1443 C C . MET A 1 189 ? -3.702 4.103 -3.949 1.00 98.62 189 MET A C 1
ATOM 1445 O O . MET A 1 189 ? -3.562 2.893 -3.781 1.00 98.62 189 MET A O 1
ATOM 1449 N N . VAL A 1 190 ? -3.071 5.002 -3.197 1.00 98.69 190 VAL A N 1
ATOM 1450 C CA . VAL A 1 190 ? -2.178 4.628 -2.096 1.00 98.69 190 VAL A CA 1
ATOM 1451 C C . VAL A 1 190 ? -2.594 5.281 -0.791 1.00 98.69 190 VAL A C 1
ATOM 1453 O O . VAL A 1 190 ? -2.951 6.461 -0.771 1.00 98.69 190 VAL A O 1
ATOM 1456 N N . ASP A 1 191 ? -2.467 4.526 0.296 1.00 96.88 191 ASP A N 1
ATOM 1457 C CA . ASP A 1 191 ? -2.590 5.039 1.655 1.00 96.88 191 ASP A CA 1
ATOM 1458 C C . ASP A 1 191 ? -1.196 5.193 2.317 1.00 96.88 191 ASP A C 1
ATOM 1460 O O . ASP A 1 191 ? -0.351 5.936 1.816 1.00 96.88 191 ASP A O 1
ATOM 1464 N N . GLU A 1 192 ? -0.922 4.522 3.429 1.00 98.25 192 GLU A N 1
ATOM 1465 C CA . GLU A 1 192 ? 0.281 4.536 4.246 1.00 98.25 192 GLU A CA 1
ATOM 1466 C C . GLU A 1 192 ? 0.880 3.129 4.431 1.00 98.25 192 GLU A C 1
ATOM 1468 O O . GLU A 1 192 ? 0.215 2.114 4.245 1.00 98.25 192 GLU A O 1
ATOM 1473 N N . GLN A 1 193 ? 2.144 3.098 4.874 1.00 98.19 193 GLN A N 1
ATOM 1474 C CA . GLN A 1 193 ? 2.886 1.903 5.305 1.00 98.19 193 GLN A CA 1
ATOM 1475 C C . GLN A 1 193 ? 3.073 0.822 4.221 1.00 98.19 193 GLN A C 1
ATOM 1477 O O . GLN A 1 193 ? 2.162 0.412 3.511 1.00 98.19 193 GLN A O 1
ATOM 1482 N N . CYS A 1 194 ? 4.311 0.343 4.070 1.00 98.00 194 CYS A N 1
ATOM 1483 C CA . CYS A 1 194 ? 4.697 -0.595 3.006 1.00 98.00 194 CYS A CA 1
ATOM 1484 C C . CYS A 1 194 ? 4.240 -0.161 1.600 1.00 98.00 194 CYS A C 1
ATOM 1486 O O . CYS A 1 194 ? 3.982 -1.004 0.755 1.00 98.00 194 CYS A O 1
ATOM 1488 N N . VAL A 1 195 ? 4.146 1.138 1.319 1.00 98.19 195 VAL A N 1
ATOM 1489 C CA . VAL A 1 195 ? 3.940 1.641 -0.042 1.00 98.19 195 VAL A CA 1
ATOM 1490 C C . VAL A 1 195 ? 5.313 1.909 -0.646 1.00 98.19 195 VAL A C 1
ATOM 1492 O O . VAL A 1 195 ? 6.104 2.673 -0.089 1.00 98.19 195 VAL A O 1
ATOM 1495 N N . ASN A 1 196 ? 5.623 1.286 -1.779 1.00 96.31 196 ASN A N 1
ATOM 1496 C CA . ASN A 1 196 ? 6.865 1.544 -2.490 1.00 96.31 196 ASN A CA 1
ATOM 1497 C C . ASN A 1 196 ? 6.882 3.009 -2.955 1.00 96.31 196 ASN A C 1
ATOM 1499 O O . ASN A 1 196 ? 5.988 3.477 -3.661 1.00 96.31 196 ASN A O 1
ATOM 1503 N N . LEU A 1 197 ? 7.925 3.747 -2.573 1.00 94.12 197 LEU A N 1
ATOM 1504 C CA . LEU A 1 197 ? 8.030 5.186 -2.841 1.00 94.12 197 LEU A CA 1
ATOM 1505 C C . LEU A 1 197 ? 8.100 5.525 -4.338 1.00 94.12 197 LEU A C 1
ATOM 1507 O O . LEU A 1 197 ? 7.926 6.679 -4.721 1.00 94.12 197 LEU A O 1
ATOM 1511 N N . ARG A 1 198 ? 8.329 4.527 -5.197 1.00 94.62 198 ARG A N 1
ATOM 1512 C CA . ARG A 1 198 ? 8.350 4.681 -6.654 1.00 94.62 198 ARG A CA 1
ATOM 1513 C C . ARG A 1 198 ? 7.005 4.403 -7.317 1.00 94.62 198 ARG A C 1
ATOM 1515 O O . ARG A 1 198 ? 6.925 4.521 -8.535 1.00 94.62 198 ARG A O 1
ATOM 1522 N N . CYS A 1 199 ? 5.945 4.076 -6.571 1.00 97.00 199 CYS A N 1
ATOM 1523 C CA . CYS A 1 199 ? 4.626 3.796 -7.150 1.00 97.00 199 CYS A CA 1
ATOM 1524 C C . CYS A 1 199 ? 4.117 4.940 -8.042 1.00 97.00 199 CYS A C 1
ATOM 1526 O O . CYS A 1 199 ? 3.600 4.667 -9.123 1.00 97.00 199 CYS A O 1
ATOM 1528 N N . PHE A 1 200 ? 4.320 6.206 -7.649 1.00 97.88 200 PHE A N 1
ATOM 1529 C CA . PHE A 1 200 ? 3.908 7.343 -8.477 1.00 97.88 200 PHE A CA 1
ATOM 1530 C C . PHE A 1 200 ? 4.696 7.415 -9.792 1.00 97.88 200 PHE A C 1
ATOM 1532 O O . PHE A 1 200 ? 4.095 7.473 -10.861 1.00 97.88 200 PHE A O 1
ATOM 1539 N N . GLU A 1 201 ? 6.028 7.315 -9.729 1.00 96.19 201 GLU A N 1
ATOM 1540 C CA . GLU A 1 201 ? 6.895 7.246 -10.916 1.00 96.19 201 GLU A CA 1
ATOM 1541 C C . GLU A 1 201 ? 6.468 6.095 -11.842 1.00 96.19 201 GLU A C 1
ATOM 1543 O O . GLU A 1 201 ? 6.339 6.281 -13.050 1.00 96.19 201 GLU A O 1
ATOM 1548 N N . GLN A 1 202 ? 6.186 4.911 -11.286 1.00 96.69 202 GLN A N 1
ATOM 1549 C CA . GLN A 1 202 ? 5.759 3.758 -12.081 1.00 96.69 202 GLN A CA 1
ATOM 1550 C C . GLN A 1 202 ? 4.389 3.976 -12.732 1.00 96.69 202 GLN A C 1
ATOM 1552 O O . GLN A 1 202 ? 4.213 3.626 -13.899 1.00 96.69 202 GLN A O 1
ATOM 1557 N N . ALA A 1 203 ? 3.439 4.591 -12.023 1.00 97.81 203 ALA A N 1
ATOM 1558 C CA . ALA A 1 203 ? 2.119 4.909 -12.561 1.00 97.81 203 ALA A CA 1
ATOM 1559 C C . ALA A 1 203 ? 2.216 5.901 -13.735 1.00 97.81 203 ALA A C 1
ATOM 1561 O O . ALA A 1 203 ? 1.541 5.733 -14.754 1.00 97.81 203 ALA A O 1
ATOM 1562 N N . GLN A 1 204 ? 3.130 6.875 -13.655 1.00 97.12 204 GLN A N 1
ATOM 1563 C CA . GLN A 1 204 ? 3.387 7.824 -14.742 1.00 97.12 204 GLN A CA 1
ATOM 1564 C C . GLN A 1 204 ? 3.891 7.141 -16.021 1.00 97.12 204 GLN A C 1
ATOM 1566 O O . GLN A 1 204 ? 3.472 7.522 -17.115 1.00 97.12 204 GLN A O 1
ATOM 1571 N N . LEU A 1 205 ? 4.748 6.117 -15.909 1.00 95.69 205 LEU A N 1
ATOM 1572 C CA . LEU A 1 205 ? 5.286 5.397 -17.073 1.00 95.69 205 LEU A CA 1
ATOM 1573 C C . LEU A 1 205 ? 4.191 4.710 -17.899 1.00 95.69 205 LEU A C 1
ATOM 1575 O O . LEU A 1 205 ? 4.289 4.638 -19.129 1.00 95.69 205 LEU A O 1
ATOM 1579 N N . VAL A 1 206 ? 3.144 4.236 -17.224 1.00 96.50 206 VAL A N 1
ATOM 1580 C CA . VAL A 1 206 ? 1.997 3.575 -17.853 1.00 96.50 206 VAL A CA 1
ATOM 1581 C C . VAL A 1 206 ? 0.838 4.530 -18.132 1.00 96.50 206 VAL A C 1
ATOM 1583 O O . VAL A 1 206 ? -0.063 4.180 -18.884 1.00 96.50 206 VAL A O 1
ATOM 1586 N N . GLY A 1 207 ? 0.877 5.760 -17.614 1.00 96.50 207 GLY A N 1
ATOM 1587 C CA . GLY A 1 207 ? -0.198 6.744 -17.761 1.00 96.50 207 GLY A CA 1
ATOM 1588 C C . GLY A 1 207 ? -1.421 6.445 -16.889 1.00 96.50 207 GLY A C 1
ATOM 1589 O O . GLY A 1 207 ? -2.536 6.785 -17.278 1.00 96.50 207 GLY A O 1
ATOM 1590 N N . ALA A 1 208 ? -1.230 5.769 -15.754 1.00 98.12 208 ALA A N 1
ATOM 1591 C CA . ALA A 1 208 ? -2.276 5.549 -14.761 1.00 98.12 208 ALA A CA 1
ATOM 1592 C C . ALA A 1 208 ? -2.347 6.763 -13.813 1.00 98.12 208 ALA A C 1
ATOM 1594 O O . ALA A 1 208 ? -1.319 7.129 -13.233 1.00 98.12 208 ALA A O 1
ATOM 1595 N N . PRO A 1 209 ? -3.521 7.396 -13.636 1.00 98.50 209 PRO A N 1
ATOM 1596 C CA . PRO A 1 209 ? -3.718 8.415 -12.615 1.00 98.50 209 PRO A CA 1
ATOM 1597 C C . PRO A 1 209 ? -3.408 7.883 -11.214 1.00 98.50 209 PRO A C 1
ATOM 1599 O O . PRO A 1 209 ? -3.741 6.742 -10.883 1.00 98.50 209 PRO A O 1
ATOM 1602 N N . PHE A 1 210 ? -2.788 8.729 -10.395 1.00 98.75 210 PHE A N 1
ATOM 1603 C CA . PHE A 1 210 ? -2.333 8.368 -9.057 1.00 98.75 210 PHE A CA 1
ATOM 1604 C C . PHE A 1 210 ? -3.032 9.191 -7.969 1.00 98.75 210 PHE A C 1
ATOM 1606 O O . PHE A 1 210 ? -3.078 10.418 -8.042 1.00 98.75 210 PHE A O 1
ATOM 1613 N N . ILE A 1 211 ? -3.556 8.537 -6.937 1.00 98.81 211 ILE A N 1
ATOM 1614 C CA . ILE A 1 211 ? -4.277 9.194 -5.842 1.00 98.81 211 ILE A CA 1
ATOM 1615 C C . ILE A 1 211 ? -3.626 8.791 -4.521 1.00 98.81 211 ILE A C 1
ATOM 1617 O O . ILE A 1 211 ? -3.690 7.632 -4.127 1.00 98.81 211 ILE A O 1
ATOM 1621 N N . ALA A 1 212 ? -3.012 9.744 -3.825 1.00 98.75 212 ALA A N 1
ATOM 1622 C CA . ALA A 1 212 ? -2.602 9.551 -2.438 1.00 98.75 212 ALA A CA 1
ATOM 1623 C C . ALA A 1 212 ? -3.745 9.955 -1.503 1.00 98.75 212 ALA A C 1
ATOM 1625 O O . ALA A 1 212 ? -4.367 11.002 -1.710 1.00 98.75 212 ALA A O 1
ATOM 1626 N N . THR A 1 213 ? -4.004 9.156 -0.471 1.00 98.56 213 THR A N 1
ATOM 1627 C CA . THR A 1 213 ? -5.151 9.360 0.431 1.00 98.56 213 THR A CA 1
ATOM 1628 C C . THR A 1 213 ? -4.776 9.545 1.895 1.00 98.56 213 THR A C 1
ATOM 1630 O O . THR A 1 213 ? -5.651 9.552 2.755 1.00 98.56 213 THR A O 1
ATOM 1633 N N . ASN A 1 214 ? -3.485 9.674 2.206 1.00 98.31 214 ASN A N 1
ATOM 1634 C CA . ASN A 1 214 ? -3.008 9.711 3.584 1.00 98.31 214 ASN A CA 1
ATOM 1635 C C . ASN A 1 214 ? -1.892 10.743 3.776 1.00 98.31 214 ASN A C 1
ATOM 1637 O O . ASN A 1 214 ? -0.963 10.842 2.970 1.00 98.31 214 ASN A O 1
ATOM 1641 N N . GLU A 1 215 ? -1.952 11.498 4.870 1.00 96.81 215 GLU A N 1
ATOM 1642 C CA . GLU A 1 215 ? -0.988 12.550 5.200 1.00 96.81 215 GLU A CA 1
ATOM 1643 C C . GLU A 1 215 ? 0.431 12.026 5.464 1.00 96.81 215 GLU A C 1
ATOM 1645 O O . GLU A 1 215 ? 1.401 12.766 5.310 1.00 96.81 215 GLU A O 1
ATOM 1650 N N . LYS A 1 216 ? 0.583 10.741 5.805 1.00 97.88 216 LYS A N 1
ATOM 1651 C CA . LYS A 1 216 ? 1.898 10.116 6.014 1.00 97.88 216 LYS A CA 1
ATOM 1652 C C . LYS A 1 216 ? 2.621 9.818 4.699 1.00 97.88 216 LYS A C 1
ATOM 1654 O O . LYS A 1 216 ? 3.838 9.646 4.700 1.00 97.88 216 LYS A O 1
ATOM 1659 N N . ASN A 1 217 ? 1.896 9.782 3.580 1.00 96.94 217 ASN A N 1
ATOM 1660 C CA . ASN A 1 217 ? 2.436 9.511 2.251 1.00 96.94 217 ASN A CA 1
ATOM 1661 C C . ASN A 1 217 ? 1.806 10.433 1.194 1.00 96.94 217 ASN A C 1
ATOM 1663 O O . ASN A 1 217 ? 0.986 10.027 0.377 1.00 96.94 217 ASN A O 1
ATOM 1667 N N . MET A 1 218 ? 2.210 11.703 1.203 1.00 97.25 218 MET A N 1
ATOM 1668 C CA . MET A 1 218 ? 1.665 12.713 0.287 1.00 97.25 218 MET A CA 1
ATOM 1669 C C . MET A 1 218 ? 2.371 12.764 -1.077 1.00 97.25 218 MET A C 1
ATOM 1671 O O . MET A 1 218 ? 1.866 13.392 -2.004 1.00 97.25 218 MET A O 1
ATOM 1675 N N . GLY A 1 219 ? 3.572 12.185 -1.196 1.00 90.75 219 GLY A N 1
ATOM 1676 C CA . GLY A 1 219 ? 4.329 12.107 -2.456 1.00 90.75 219 GLY A CA 1
ATOM 1677 C C . GLY A 1 219 ? 4.675 13.446 -3.128 1.00 90.75 219 GLY A C 1
ATOM 1678 O O . GLY A 1 219 ? 5.023 13.457 -4.304 1.00 90.75 219 GLY A O 1
ATOM 1679 N N . GLY A 1 220 ? 4.542 14.581 -2.428 1.00 95.62 220 GLY A N 1
ATOM 1680 C CA . GLY A 1 220 ? 4.673 15.919 -3.024 1.00 95.62 220 GLY A CA 1
ATOM 1681 C C . GLY A 1 220 ? 3.548 16.283 -4.005 1.00 95.62 220 GLY A C 1
ATOM 1682 O O . GLY A 1 220 ? 3.697 17.224 -4.785 1.00 95.62 220 GLY A O 1
ATOM 1683 N N . LEU A 1 221 ? 2.438 15.541 -3.990 1.00 98.19 221 LEU A N 1
ATOM 1684 C CA . LEU A 1 221 ? 1.300 15.756 -4.878 1.00 98.19 221 LEU A CA 1
ATOM 1685 C C . LEU A 1 221 ? 0.517 17.009 -4.485 1.00 98.19 221 LEU A C 1
ATOM 1687 O O . LEU A 1 221 ? 0.494 17.430 -3.327 1.00 98.19 221 LEU A O 1
ATOM 1691 N N . THR A 1 222 ? -0.173 17.598 -5.463 1.00 98.19 222 THR A N 1
ATOM 1692 C CA . THR A 1 222 ? -1.048 18.743 -5.194 1.00 98.19 222 THR A CA 1
ATOM 1693 C C . THR A 1 222 ? -2.220 18.289 -4.326 1.00 98.19 222 THR A C 1
ATOM 1695 O O . THR A 1 222 ? -2.933 17.353 -4.687 1.00 98.19 222 THR A O 1
ATOM 1698 N N . ASN A 1 223 ? -2.431 18.959 -3.191 1.00 98.69 223 ASN A N 1
ATOM 1699 C CA . ASN A 1 223 ? -3.587 18.710 -2.337 1.00 98.69 223 ASN A CA 1
ATOM 1700 C C . ASN A 1 223 ? -4.847 19.290 -2.985 1.00 98.69 223 ASN A C 1
ATOM 1702 O O . ASN A 1 223 ? -4.965 20.505 -3.129 1.00 98.69 223 ASN A O 1
ATOM 1706 N N . ARG A 1 224 ? -5.777 18.412 -3.361 1.00 98.56 224 ARG A N 1
ATOM 1707 C CA . ARG A 1 224 ? -7.064 18.754 -3.980 1.00 98.56 224 ARG A CA 1
ATOM 1708 C C . ARG A 1 224 ? -8.245 18.392 -3.076 1.00 98.56 224 ARG A C 1
ATOM 1710 O O . ARG A 1 224 ? -9.380 18.340 -3.532 1.00 98.56 224 ARG A O 1
ATOM 1717 N N . THR A 1 225 ? -8.003 18.140 -1.787 1.00 98.56 225 THR A N 1
ATOM 1718 C CA . THR A 1 225 ? -9.038 17.683 -0.838 1.00 98.56 225 THR A CA 1
ATOM 1719 C C . THR A 1 225 ? -10.249 18.612 -0.794 1.00 98.56 225 THR A C 1
ATOM 1721 O O . THR A 1 225 ? -11.361 18.131 -0.625 1.00 98.56 225 THR A O 1
ATOM 1724 N N . ASN A 1 226 ? -10.075 19.920 -1.000 1.00 98.38 226 ASN A N 1
ATOM 1725 C CA . ASN A 1 226 ? -11.163 20.904 -0.933 1.00 98.38 226 ASN A CA 1
ATOM 1726 C C . ASN A 1 226 ? -11.786 21.244 -2.295 1.00 98.38 226 ASN A C 1
ATOM 1728 O O . ASN A 1 226 ? -12.779 21.966 -2.345 1.00 98.38 226 ASN A O 1
ATOM 1732 N N . ASP A 1 227 ? -11.251 20.704 -3.385 1.00 98.62 227 ASP A N 1
ATOM 1733 C CA . ASP A 1 227 ? -11.713 21.009 -4.735 1.00 98.62 227 ASP A CA 1
ATOM 1734 C C . ASP A 1 227 ? -12.957 20.175 -5.094 1.00 98.62 227 ASP A C 1
ATOM 1736 O O . ASP A 1 227 ? -13.194 19.115 -4.488 1.00 98.62 227 ASP A O 1
ATOM 1740 N N . PRO A 1 228 ? 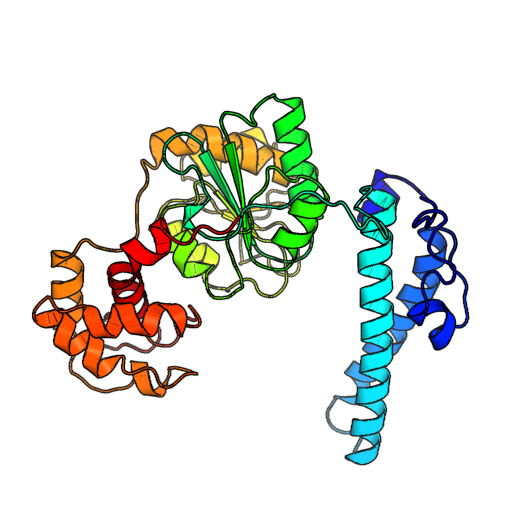-13.776 20.613 -6.070 1.00 98.69 228 PRO A N 1
ATOM 1741 C CA . PRO A 1 228 ? -14.869 19.802 -6.597 1.00 98.69 228 PRO A CA 1
ATOM 1742 C C . PRO A 1 228 ? -14.347 18.488 -7.190 1.00 98.69 228 PRO A C 1
ATOM 1744 O O . PRO A 1 228 ? -13.390 18.484 -7.962 1.00 98.69 228 PRO A O 1
ATOM 1747 N N . ALA A 1 229 ? -14.989 17.364 -6.858 1.00 98.69 229 ALA A N 1
ATOM 1748 C CA . ALA A 1 229 ? -14.539 16.040 -7.300 1.00 98.69 229 ALA A CA 1
ATOM 1749 C C . ALA A 1 229 ? -14.480 15.937 -8.833 1.00 98.69 229 ALA A C 1
ATOM 1751 O O . ALA A 1 229 ? -13.557 15.352 -9.389 1.00 98.69 229 ALA A O 1
ATOM 1752 N N . GLU A 1 230 ? -15.450 16.541 -9.509 1.00 98.62 230 GLU A N 1
ATOM 1753 C CA . GLU A 1 230 ? -15.594 16.578 -10.959 1.00 98.62 230 GLU A CA 1
ATOM 1754 C C . GLU A 1 230 ? -14.390 17.244 -11.637 1.00 98.62 230 GLU A C 1
ATOM 1756 O O . GLU A 1 230 ? -13.866 16.701 -12.607 1.00 98.62 230 GLU A O 1
ATOM 1761 N N . GLU A 1 231 ? -13.888 18.353 -11.087 1.00 98.62 231 GLU A N 1
ATOM 1762 C CA . GLU A 1 231 ? -12.698 19.034 -11.614 1.00 98.62 231 GLU A CA 1
ATOM 1763 C C . GLU A 1 231 ? -11.435 18.183 -11.450 1.00 98.62 231 GLU A C 1
ATOM 1765 O O . GLU A 1 231 ? -10.586 18.150 -12.340 1.00 98.62 231 GLU A O 1
ATOM 1770 N N . ILE A 1 232 ? -11.314 17.469 -10.326 1.00 98.81 232 ILE A N 1
ATOM 1771 C CA . ILE A 1 232 ? -10.193 16.555 -10.078 1.00 98.81 232 ILE A CA 1
ATOM 1772 C C . ILE A 1 232 ? -10.221 15.411 -11.095 1.00 98.81 232 ILE A C 1
ATOM 1774 O O . ILE A 1 232 ? -9.200 15.109 -11.709 1.00 98.81 232 ILE A O 1
ATOM 1778 N N . ILE A 1 233 ? -11.391 14.798 -11.296 1.00 98.88 233 ILE A N 1
ATOM 1779 C CA . ILE A 1 233 ? -11.579 13.703 -12.254 1.00 98.88 233 ILE A CA 1
ATOM 1780 C C . ILE A 1 233 ? -11.200 14.167 -13.664 1.00 98.88 233 ILE A C 1
ATOM 1782 O O . ILE A 1 233 ? -10.450 13.479 -14.352 1.00 98.88 233 ILE A O 1
ATOM 1786 N N . ASP A 1 234 ? -11.674 15.333 -14.100 1.00 98.62 234 ASP A N 1
ATOM 1787 C CA . ASP A 1 234 ? -11.391 15.835 -15.445 1.00 98.62 234 ASP A CA 1
ATOM 1788 C C . ASP A 1 234 ? -9.900 16.193 -15.631 1.00 98.62 234 ASP A C 1
ATOM 1790 O O . ASP A 1 234 ? -9.316 15.903 -16.682 1.00 98.62 234 ASP A O 1
ATOM 1794 N N . ASP A 1 235 ? -9.240 16.745 -14.606 1.00 98.62 235 ASP A N 1
ATOM 1795 C CA . ASP A 1 235 ? -7.794 17.013 -14.620 1.00 98.62 235 ASP A CA 1
ATOM 1796 C C . ASP A 1 235 ? -6.959 15.719 -14.701 1.00 98.62 235 ASP A C 1
ATOM 1798 O O . ASP A 1 235 ? -5.965 15.681 -15.433 1.00 98.62 235 ASP A O 1
ATOM 1802 N N . LEU A 1 236 ? -7.362 14.663 -13.982 1.00 98.69 236 LEU A N 1
ATOM 1803 C CA . LEU A 1 236 ? -6.709 13.350 -14.022 1.00 98.69 236 LEU A CA 1
ATOM 1804 C C . LEU A 1 236 ? -6.924 12.654 -15.373 1.00 98.69 236 LEU A C 1
ATOM 1806 O O . LEU A 1 236 ? -5.975 12.154 -15.977 1.00 98.69 236 LEU A O 1
ATOM 1810 N N . VAL A 1 237 ? -8.159 12.655 -15.881 1.00 98.31 237 VAL A N 1
ATOM 1811 C CA . VAL A 1 237 ? -8.525 12.003 -17.150 1.00 98.31 237 VAL A CA 1
ATOM 1812 C C . VAL A 1 237 ? -7.875 12.693 -18.352 1.00 98.31 237 VAL A C 1
ATOM 1814 O O . VAL A 1 237 ? -7.445 12.024 -19.291 1.00 98.31 237 VAL A O 1
ATOM 1817 N N . SER A 1 238 ? -7.769 14.024 -18.329 1.00 97.56 238 SER A N 1
ATOM 1818 C CA . SER A 1 238 ? -7.102 14.798 -19.387 1.00 97.56 238 SER A CA 1
ATOM 1819 C C . SER A 1 238 ? -5.572 14.722 -19.340 1.00 97.56 238 SER A C 1
ATOM 1821 O O . SER A 1 238 ? -4.913 15.140 -20.293 1.00 97.56 238 SER A O 1
ATOM 1823 N N . GLY A 1 239 ? -4.996 14.217 -18.244 1.00 96.44 239 GLY A N 1
ATOM 1824 C CA . GLY A 1 239 ? -3.553 14.210 -18.007 1.00 96.44 239 GLY A CA 1
ATOM 1825 C C . GLY A 1 239 ? -2.974 15.578 -17.631 1.00 96.44 239 GLY A C 1
ATOM 1826 O O . GLY A 1 239 ? -1.753 15.728 -17.589 1.00 96.44 239 GLY A O 1
ATOM 1827 N N . LYS A 1 240 ? -3.820 16.577 -17.335 1.00 97.38 240 LYS A N 1
ATOM 1828 C CA . LYS A 1 240 ? -3.380 17.879 -16.805 1.00 97.38 240 LYS A CA 1
ATOM 1829 C C . LYS A 1 240 ? -2.718 17.724 -15.434 1.00 97.38 240 LYS A C 1
ATOM 1831 O O . LYS A 1 240 ? -1.765 18.442 -15.133 1.00 97.38 240 LYS A O 1
ATOM 1836 N N . GLN A 1 241 ? -3.198 16.783 -14.624 1.00 97.00 241 GLN A N 1
ATOM 1837 C CA . GLN A 1 241 ? -2.508 16.305 -13.428 1.00 97.00 241 GLN A CA 1
ATOM 1838 C C . GLN A 1 241 ? -2.350 14.789 -13.512 1.00 97.00 241 GLN A C 1
ATOM 1840 O O . GLN A 1 241 ? -3.281 14.079 -13.866 1.00 97.00 241 GLN A O 1
ATOM 1845 N N . LEU A 1 242 ? -1.155 14.291 -13.193 1.00 97.56 242 LEU A N 1
ATOM 1846 C CA . LEU A 1 242 ? -0.866 12.851 -13.209 1.00 97.56 242 LEU A CA 1
ATOM 1847 C C . LEU A 1 242 ? -1.136 12.191 -11.853 1.00 97.56 242 LEU A C 1
ATOM 1849 O O . LEU A 1 242 ? -1.298 10.977 -11.774 1.00 97.56 242 LEU A O 1
ATOM 1853 N N . GLY A 1 243 ? -1.199 12.990 -10.788 1.00 98.44 243 GLY A N 1
ATOM 1854 C CA . GLY A 1 243 ? -1.616 12.516 -9.485 1.00 98.44 243 GLY A CA 1
ATOM 1855 C C . GLY A 1 243 ? -1.972 13.635 -8.519 1.00 98.44 243 GLY A C 1
ATOM 1856 O O . GLY A 1 243 ? -1.568 14.787 -8.703 1.00 98.44 243 GLY A O 1
ATOM 1857 N N . VAL A 1 244 ? -2.751 13.281 -7.502 1.00 98.69 244 VAL A N 1
ATOM 1858 C CA . VAL A 1 244 ? -3.353 14.208 -6.536 1.00 98.69 244 VAL A CA 1
ATOM 1859 C C . VAL A 1 244 ? -3.350 13.625 -5.128 1.00 98.69 244 VAL A C 1
ATOM 1861 O O . VAL A 1 244 ? -3.358 12.409 -4.949 1.00 98.69 244 VAL A O 1
ATOM 1864 N N . LEU A 1 245 ? -3.372 14.507 -4.131 1.00 98.88 245 LEU A N 1
ATOM 1865 C CA . LEU A 1 245 ? -3.632 14.156 -2.739 1.00 98.88 245 LEU A CA 1
ATOM 1866 C C . LEU A 1 245 ? -5.085 14.499 -2.382 1.00 98.88 245 LEU A C 1
ATOM 1868 O O . LEU A 1 245 ? -5.512 15.643 -2.570 1.00 98.88 245 LEU A O 1
ATOM 1872 N N . ILE A 1 246 ? -5.816 13.524 -1.840 1.00 98.81 246 ILE A N 1
ATOM 1873 C CA . ILE A 1 246 ? -7.202 13.665 -1.373 1.00 98.81 246 ILE A CA 1
ATOM 1874 C C . ILE A 1 246 ? -7.323 13.004 0.003 1.00 98.81 246 ILE A C 1
ATOM 1876 O O . ILE A 1 246 ? -7.355 11.785 0.099 1.00 98.81 246 ILE A O 1
ATOM 1880 N N . LEU A 1 247 ? -7.397 13.805 1.065 1.00 98.50 247 LEU A N 1
ATOM 1881 C CA . LEU A 1 247 ? -7.431 13.315 2.451 1.00 98.50 247 LEU A CA 1
ATOM 1882 C C . LEU A 1 247 ? -8.837 12.931 2.936 1.00 98.50 247 LEU A C 1
ATOM 1884 O O . LEU A 1 247 ? -8.971 12.326 3.991 1.00 98.50 247 LEU A O 1
ATOM 1888 N N . ASP A 1 248 ? -9.876 13.291 2.182 1.00 98.38 248 ASP A N 1
ATOM 1889 C CA . ASP A 1 248 ? -11.257 12.877 2.436 1.00 98.38 248 ASP A CA 1
ATOM 1890 C C . ASP A 1 248 ? -11.491 11.490 1.799 1.00 98.38 248 ASP A C 1
ATOM 1892 O O . ASP A 1 248 ? -11.457 11.391 0.563 1.00 98.38 248 ASP A O 1
ATOM 1896 N N . PRO A 1 249 ? -11.734 10.425 2.593 1.00 98.12 249 PRO A N 1
ATOM 1897 C CA . PRO A 1 249 ? -11.910 9.071 2.066 1.00 98.12 249 PRO A CA 1
ATOM 1898 C C . PRO A 1 249 ? -13.100 8.938 1.105 1.00 98.12 249 PRO A C 1
ATOM 1900 O O . PRO A 1 249 ? -12.993 8.241 0.096 1.00 98.12 249 PRO A O 1
ATOM 1903 N N . ILE A 1 250 ? -14.204 9.650 1.365 1.00 98.50 250 ILE A N 1
ATOM 1904 C CA . ILE A 1 250 ? -15.430 9.605 0.551 1.00 98.50 250 ILE A CA 1
ATOM 1905 C C . ILE A 1 250 ? -15.145 10.200 -0.827 1.00 98.50 250 ILE A C 1
ATOM 1907 O O . ILE A 1 250 ? -15.460 9.614 -1.869 1.00 98.50 250 ILE A O 1
ATOM 1911 N N . LYS A 1 251 ? -14.493 11.367 -0.849 1.00 98.81 251 LYS A N 1
ATOM 1912 C CA . LYS A 1 251 ? -14.081 12.022 -2.093 1.00 98.81 251 LYS A CA 1
ATOM 1913 C C . LYS A 1 251 ? -13.057 11.179 -2.849 1.00 98.81 251 LYS A C 1
ATOM 1915 O O . LYS A 1 251 ? -13.174 11.068 -4.069 1.00 98.81 251 LYS A O 1
ATOM 1920 N N . ALA A 1 252 ? -12.087 10.586 -2.154 1.00 98.69 252 ALA A N 1
ATOM 1921 C CA . ALA A 1 252 ? -11.073 9.737 -2.769 1.00 98.69 252 ALA A CA 1
ATOM 1922 C C . ALA A 1 252 ? -11.699 8.521 -3.471 1.00 98.69 252 ALA A C 1
ATOM 1924 O O . ALA A 1 252 ? -11.386 8.276 -4.639 1.00 98.69 252 ALA A O 1
ATOM 1925 N N . GLY A 1 253 ? -12.635 7.829 -2.809 1.00 98.62 253 GLY A N 1
ATOM 1926 C CA . GLY A 1 253 ? -13.370 6.699 -3.381 1.00 98.62 253 GLY A CA 1
ATOM 1927 C C . GLY A 1 253 ? -14.133 7.081 -4.652 1.00 98.62 253 GLY A C 1
ATOM 1928 O O . GLY A 1 253 ? -13.924 6.479 -5.708 1.00 98.62 253 GLY A O 1
ATOM 1929 N N . LYS A 1 254 ? -14.928 8.160 -4.598 1.00 98.75 254 LYS A N 1
ATOM 1930 C CA . LYS A 1 254 ? -15.638 8.703 -5.772 1.00 98.75 254 LYS A CA 1
ATOM 1931 C C . LYS A 1 254 ? -14.689 9.043 -6.925 1.00 98.75 254 LYS A C 1
ATOM 1933 O O . LYS A 1 254 ? -14.945 8.657 -8.066 1.00 98.75 254 LYS A O 1
ATOM 1938 N N . VAL A 1 255 ? -13.623 9.800 -6.649 1.00 98.88 255 VAL A N 1
ATOM 1939 C CA . VAL A 1 255 ? -12.681 10.251 -7.685 1.00 98.88 255 VAL A CA 1
ATOM 1940 C C . VAL A 1 255 ? -12.010 9.054 -8.350 1.00 98.88 255 VAL A C 1
ATOM 1942 O O . VAL A 1 255 ? -11.900 9.042 -9.573 1.00 98.88 255 VAL A O 1
ATOM 1945 N N . ALA A 1 256 ? -11.617 8.032 -7.591 1.00 98.81 256 ALA A N 1
ATOM 1946 C CA . ALA A 1 256 ? -10.987 6.842 -8.149 1.00 98.81 256 ALA A CA 1
ATOM 1947 C C . ALA A 1 256 ? -11.923 6.038 -9.054 1.00 98.81 256 ALA A C 1
ATOM 1949 O O . ALA A 1 256 ? -11.539 5.721 -10.179 1.00 98.81 256 ALA A O 1
ATOM 1950 N N . VAL A 1 257 ? -13.156 5.780 -8.603 1.00 98.81 257 VAL A N 1
ATOM 1951 C CA . VAL A 1 257 ? -14.180 5.054 -9.375 1.00 98.81 257 VAL A CA 1
ATOM 1952 C C . VAL A 1 257 ? -14.459 5.741 -10.708 1.00 98.81 257 VAL A C 1
ATOM 1954 O O . VAL A 1 257 ? -14.330 5.134 -11.772 1.00 98.81 257 VAL A O 1
ATOM 1957 N N . GLU A 1 258 ? -14.803 7.026 -10.666 1.00 98.69 258 GLU A N 1
ATOM 1958 C CA . GLU A 1 258 ? -15.182 7.773 -11.868 1.00 98.69 258 GLU A CA 1
ATOM 1959 C C . GLU A 1 258 ? -13.980 7.994 -12.803 1.00 98.69 258 GLU A C 1
ATOM 1961 O O . GLU A 1 258 ? -14.120 7.924 -14.028 1.00 98.69 258 GLU A O 1
ATOM 1966 N N . THR A 1 259 ? -12.777 8.201 -12.250 1.00 98.75 259 THR A N 1
ATOM 1967 C CA . THR A 1 259 ? -11.547 8.313 -13.050 1.00 98.75 259 THR A CA 1
ATOM 1968 C C . THR A 1 259 ? -11.236 7.000 -13.760 1.00 98.75 259 THR A C 1
ATOM 1970 O O . THR A 1 259 ? -10.953 7.030 -14.956 1.00 98.75 259 THR A O 1
ATOM 1973 N N . ALA A 1 260 ? -11.336 5.853 -13.082 1.00 98.38 260 ALA A N 1
ATOM 1974 C CA . ALA A 1 260 ? -11.034 4.543 -13.661 1.00 98.38 260 ALA A CA 1
ATOM 1975 C C . ALA A 1 260 ? -11.941 4.214 -14.857 1.00 98.38 260 ALA A C 1
ATOM 1977 O O . ALA A 1 260 ? -11.453 3.833 -15.925 1.00 98.38 260 ALA A O 1
ATOM 1978 N N . VAL A 1 261 ? -13.250 4.452 -14.722 1.00 97.62 261 VAL A N 1
ATOM 1979 C CA . VAL A 1 261 ? -14.220 4.247 -15.812 1.00 97.62 261 VAL A CA 1
ATOM 1980 C C . VAL A 1 261 ? -13.906 5.142 -17.016 1.00 97.62 261 VAL A C 1
ATOM 1982 O O . VAL A 1 261 ? -13.958 4.682 -18.159 1.00 97.62 261 VAL A O 1
ATOM 1985 N N . LYS A 1 262 ? -13.567 6.416 -16.779 1.00 97.88 262 LYS A N 1
ATOM 1986 C CA . LYS A 1 262 ? -13.289 7.389 -17.847 1.00 97.88 262 LYS A CA 1
ATOM 1987 C C . LYS A 1 262 ? -11.922 7.184 -18.516 1.00 97.88 262 LYS A C 1
ATOM 1989 O O . LYS A 1 262 ? -11.817 7.375 -19.727 1.00 97.88 262 LYS A O 1
ATOM 1994 N N . ILE A 1 263 ? -10.882 6.812 -17.764 1.00 96.69 263 ILE A N 1
ATOM 1995 C CA . ILE A 1 263 ? -9.505 6.719 -18.279 1.00 96.69 263 ILE A CA 1
ATOM 1996 C C . ILE A 1 263 ? -9.251 5.431 -19.066 1.00 96.69 263 ILE A C 1
ATOM 1998 O O . ILE A 1 263 ? -8.474 5.454 -20.022 1.00 96.69 263 ILE A O 1
ATOM 2002 N N . ARG A 1 264 ? -9.916 4.319 -18.726 1.00 94.81 264 ARG A N 1
ATOM 2003 C CA . ARG A 1 264 ? -9.734 3.018 -19.393 1.00 94.81 264 ARG A CA 1
ATOM 2004 C C . ARG A 1 264 ? -9.739 3.087 -20.932 1.00 94.81 264 ARG A C 1
ATOM 2006 O O . ARG A 1 264 ? -8.754 2.654 -21.539 1.00 94.81 264 ARG A O 1
ATOM 2013 N N . PRO A 1 265 ? -10.771 3.650 -21.602 1.00 93.56 265 PRO A N 1
ATOM 2014 C CA . PRO A 1 265 ? -10.796 3.715 -23.068 1.00 93.56 265 PRO A CA 1
ATOM 2015 C C . PRO A 1 265 ? -9.688 4.603 -23.665 1.00 93.56 265 PRO A C 1
ATOM 2017 O O . PRO A 1 265 ? -9.368 4.478 -24.849 1.00 93.56 265 PRO A O 1
ATOM 2020 N N . ILE A 1 266 ? -9.098 5.492 -22.860 1.00 93.88 266 ILE A N 1
ATOM 2021 C CA . ILE A 1 266 ? -8.054 6.437 -23.267 1.00 93.88 266 ILE A CA 1
ATOM 2022 C C . ILE A 1 266 ? -6.660 5.812 -23.107 1.00 93.88 266 ILE A C 1
ATOM 2024 O O . ILE A 1 266 ? -5.863 5.886 -24.043 1.00 93.88 266 ILE A O 1
ATOM 2028 N N . ARG A 1 267 ? -6.365 5.168 -21.963 1.00 92.62 267 ARG A N 1
ATOM 2029 C CA . ARG A 1 267 ? -5.029 4.606 -21.662 1.00 92.62 267 ARG A CA 1
ATOM 2030 C C . ARG A 1 267 ? -4.677 3.400 -22.537 1.00 92.62 267 ARG A C 1
ATOM 2032 O O . ARG A 1 267 ? -3.499 3.196 -22.818 1.00 92.62 267 ARG A O 1
ATOM 2039 N N . LYS A 1 268 ? -5.675 2.620 -22.980 1.00 83.62 268 LYS A N 1
ATOM 2040 C CA . LYS A 1 268 ? -5.510 1.464 -23.889 1.00 83.62 268 LYS A CA 1
ATOM 2041 C C . LYS A 1 268 ? -4.439 0.455 -23.426 1.00 83.62 268 LYS A C 1
ATOM 2043 O O . LYS A 1 268 ? -3.628 0.010 -24.233 1.00 83.62 268 LYS A O 1
ATOM 2048 N N . ASN A 1 269 ? -4.437 0.103 -22.137 1.00 75.88 269 ASN A N 1
ATOM 2049 C CA . ASN A 1 269 ? -3.558 -0.922 -21.547 1.00 75.88 269 ASN A CA 1
ATOM 2050 C C . ASN A 1 269 ? -2.056 -0.714 -21.826 1.00 75.88 269 ASN A C 1
ATOM 2052 O O . ASN A 1 269 ? -1.317 -1.660 -22.096 1.00 75.88 269 ASN A O 1
ATOM 2056 N N . ARG A 1 270 ? -1.594 0.541 -21.776 1.00 88.62 270 ARG A N 1
ATOM 2057 C CA . ARG A 1 270 ? -0.177 0.883 -21.931 1.00 88.62 270 ARG A CA 1
ATOM 2058 C C . ARG A 1 270 ? 0.674 0.198 -20.854 1.00 88.62 270 ARG A C 1
ATOM 2060 O O . ARG A 1 270 ? 0.501 0.468 -19.671 1.00 88.62 270 ARG A O 1
ATOM 2067 N N . SER A 1 271 ? 1.630 -0.622 -21.283 1.00 92.81 271 SER A N 1
ATOM 2068 C CA . SER A 1 271 ? 2.660 -1.223 -20.427 1.00 92.81 271 SER A CA 1
ATOM 2069 C C . SER A 1 271 ? 3.955 -0.410 -20.483 1.00 92.81 271 SER A C 1
ATOM 2071 O O . SER A 1 271 ? 4.267 0.209 -21.503 1.00 92.81 271 SER A O 1
ATOM 2073 N N . ALA A 1 272 ? 4.712 -0.418 -19.388 1.00 94.50 272 ALA A N 1
ATOM 2074 C CA . ALA A 1 272 ? 6.069 0.121 -19.325 1.00 94.50 272 ALA A CA 1
ATOM 2075 C C . ALA A 1 272 ? 7.139 -0.976 -19.487 1.00 94.50 272 ALA A C 1
ATOM 2077 O O . ALA A 1 272 ? 8.332 -0.673 -19.514 1.00 94.50 272 ALA A O 1
ATOM 2078 N N . VAL A 1 273 ? 6.724 -2.240 -19.617 1.00 95.88 273 VAL A N 1
ATOM 2079 C CA . VAL A 1 273 ? 7.593 -3.367 -19.971 1.00 95.88 273 VAL A CA 1
ATOM 2080 C C . VAL A 1 273 ? 7.693 -3.455 -21.499 1.00 95.88 273 VAL A C 1
ATOM 2082 O O . VAL A 1 273 ? 6.652 -3.600 -22.147 1.00 95.88 273 VAL A O 1
ATOM 2085 N N . PRO A 1 274 ? 8.900 -3.369 -22.091 1.00 95.44 274 PRO A N 1
ATOM 2086 C CA . PRO A 1 274 ? 9.085 -3.531 -23.529 1.00 95.44 274 PRO A CA 1
ATOM 2087 C C . PRO A 1 274 ? 8.699 -4.928 -24.028 1.00 95.44 274 PRO A C 1
ATOM 2089 O O . PRO A 1 274 ? 8.599 -5.894 -23.262 1.00 95.44 274 PRO A O 1
ATOM 2092 N N . ASP A 1 275 ? 8.535 -5.037 -25.342 1.00 96.38 275 ASP A N 1
ATOM 2093 C CA . ASP A 1 275 ? 8.487 -6.327 -26.021 1.00 96.38 275 ASP A CA 1
ATOM 2094 C C . ASP A 1 275 ? 9.851 -7.040 -25.970 1.00 96.38 275 ASP A C 1
ATOM 2096 O O . ASP A 1 275 ? 10.820 -6.557 -25.375 1.00 96.38 275 ASP A O 1
ATOM 2100 N N . GLU A 1 276 ? 9.912 -8.240 -26.545 1.00 97.56 276 GLU A N 1
ATOM 2101 C CA . GLU A 1 276 ? 11.107 -9.085 -26.499 1.00 97.56 276 GLU A CA 1
ATOM 2102 C C . GLU A 1 276 ? 12.318 -8.395 -27.144 1.00 97.56 276 GLU A C 1
ATOM 2104 O O . GLU A 1 276 ? 13.379 -8.317 -26.526 1.00 97.56 276 GLU A O 1
ATOM 2109 N N . GLU A 1 277 ? 12.144 -7.803 -28.330 1.00 98.06 277 GLU A N 1
ATOM 2110 C CA . GLU A 1 277 ? 13.205 -7.074 -29.033 1.00 98.06 277 GLU A CA 1
ATOM 2111 C C . GLU A 1 277 ? 13.695 -5.866 -28.220 1.00 98.06 277 GLU A C 1
ATOM 2113 O O . GLU A 1 277 ? 14.903 -5.674 -28.053 1.00 98.06 277 GLU A O 1
ATOM 2118 N N . GLY A 1 278 ? 12.779 -5.089 -27.631 1.00 97.94 278 GLY A N 1
ATOM 2119 C CA . GLY A 1 278 ? 13.128 -3.982 -26.745 1.00 97.94 278 GLY A CA 1
ATOM 2120 C C . GLY A 1 278 ? 13.885 -4.434 -25.493 1.00 97.94 278 GLY A C 1
ATOM 2121 O O . GLY A 1 278 ? 14.828 -3.763 -25.060 1.00 97.94 278 GLY A O 1
ATOM 2122 N N . CYS A 1 279 ? 13.525 -5.586 -24.926 1.00 98.25 279 CYS A N 1
ATOM 2123 C CA . CYS A 1 279 ? 14.218 -6.178 -23.783 1.00 98.25 279 CYS A CA 1
ATOM 2124 C C . CYS A 1 279 ? 15.630 -6.655 -24.148 1.00 98.25 279 CYS A C 1
ATOM 2126 O O . CYS A 1 279 ? 16.581 -6.342 -23.427 1.00 98.25 279 CYS A O 1
ATOM 2128 N N . ILE A 1 280 ? 15.792 -7.332 -25.287 1.00 98.56 280 ILE A N 1
ATOM 2129 C CA . ILE A 1 280 ? 17.101 -7.738 -25.823 1.00 98.56 280 ILE A CA 1
ATOM 2130 C C . ILE A 1 280 ? 17.976 -6.494 -26.059 1.00 98.56 280 ILE A C 1
ATOM 2132 O O . ILE A 1 280 ? 19.128 -6.430 -25.618 1.00 98.56 280 ILE A O 1
ATOM 2136 N N . GLN A 1 281 ? 17.419 -5.449 -26.679 1.00 98.31 281 GLN A N 1
ATOM 2137 C CA . GLN A 1 281 ? 18.138 -4.205 -26.948 1.00 98.31 281 GLN A CA 1
ATOM 2138 C C . GLN A 1 281 ? 18.558 -3.476 -25.664 1.00 98.31 281 GLN A C 1
ATOM 2140 O O . GLN A 1 281 ? 19.665 -2.930 -25.595 1.00 98.31 281 GLN A O 1
ATOM 2145 N N . MET A 1 282 ? 17.713 -3.493 -24.630 1.00 98.06 282 MET A N 1
ATOM 2146 C CA . MET A 1 282 ? 18.069 -2.996 -23.302 1.00 98.06 282 MET A CA 1
ATOM 2147 C C . MET A 1 282 ? 19.210 -3.825 -22.699 1.00 98.06 282 MET A C 1
ATOM 2149 O O . MET A 1 282 ? 20.174 -3.251 -22.189 1.00 98.06 282 MET A O 1
ATOM 2153 N N . ALA A 1 283 ? 19.143 -5.155 -22.785 1.00 98.12 283 ALA A N 1
ATOM 2154 C CA . ALA A 1 283 ? 20.162 -6.056 -22.257 1.00 98.12 283 ALA A CA 1
ATOM 2155 C C . ALA A 1 283 ? 21.539 -5.840 -22.913 1.00 98.12 283 ALA A C 1
ATOM 2157 O O . ALA A 1 283 ? 22.559 -5.887 -22.217 1.00 98.12 283 ALA A O 1
ATOM 2158 N N . TYR A 1 284 ? 21.598 -5.504 -24.208 1.00 98.12 284 TYR A N 1
ATOM 2159 C CA . TYR A 1 284 ? 22.854 -5.193 -24.907 1.00 98.12 284 TYR A CA 1
ATOM 2160 C C . TYR A 1 284 ? 23.634 -4.017 -24.307 1.00 98.12 284 TYR A C 1
ATOM 2162 O O . TYR A 1 284 ? 24.863 -3.997 -24.398 1.00 98.12 284 TYR A O 1
ATOM 2170 N N . ASN A 1 285 ? 22.969 -3.082 -23.623 1.00 97.50 285 ASN A N 1
ATOM 2171 C CA . ASN A 1 285 ? 23.658 -1.983 -22.942 1.00 97.50 285 ASN A CA 1
ATOM 2172 C C . ASN A 1 285 ? 24.474 -2.464 -21.723 1.00 97.50 285 ASN A C 1
ATOM 2174 O O . ASN A 1 285 ? 25.367 -1.755 -21.248 1.00 97.50 285 ASN A O 1
ATOM 2178 N N . CYS A 1 286 ? 24.197 -3.667 -21.205 1.00 97.62 286 CYS A N 1
ATOM 2179 C CA . CYS A 1 286 ? 24.876 -4.227 -20.043 1.00 97.62 286 CYS A CA 1
ATOM 2180 C C . CYS A 1 286 ? 26.351 -4.538 -20.335 1.00 97.62 286 CYS A C 1
ATOM 2182 O O . CYS A 1 286 ? 26.681 -5.311 -21.237 1.00 97.62 286 CYS A O 1
ATOM 2184 N N . ASN A 1 287 ? 27.240 -4.022 -19.486 1.00 95.81 287 ASN A N 1
ATOM 2185 C CA . ASN A 1 287 ? 28.684 -4.269 -19.540 1.00 95.81 287 ASN A CA 1
ATOM 2186 C C . ASN A 1 287 ? 29.181 -5.319 -18.526 1.00 95.81 287 ASN A C 1
ATOM 2188 O O . ASN A 1 287 ? 30.388 -5.452 -18.344 1.00 95.81 287 ASN A O 1
ATOM 2192 N N . GLY A 1 288 ? 28.281 -6.013 -17.821 1.00 95.81 288 GLY A N 1
ATOM 2193 C CA . GLY A 1 288 ? 28.644 -7.079 -16.882 1.00 95.81 288 GLY A CA 1
ATOM 2194 C C . GLY A 1 288 ? 29.333 -6.622 -15.587 1.00 95.81 288 GLY A C 1
ATOM 2195 O O . GLY A 1 288 ? 29.994 -7.426 -14.942 1.00 95.81 288 GLY A O 1
ATOM 2196 N N . CYS A 1 289 ? 29.198 -5.355 -15.171 1.00 96.44 289 CYS A N 1
ATOM 2197 C CA . CYS A 1 289 ? 29.918 -4.827 -13.995 1.00 96.44 289 CYS A CA 1
ATOM 2198 C C . CYS A 1 289 ? 29.516 -5.441 -12.634 1.00 96.44 289 CYS A C 1
ATOM 2200 O O . CYS A 1 289 ? 30.248 -5.302 -11.650 1.00 96.44 289 CYS A O 1
ATOM 2202 N N . GLY A 1 290 ? 28.343 -6.074 -12.546 1.00 96.00 290 GLY A N 1
ATOM 2203 C CA . GLY A 1 290 ? 27.857 -6.750 -11.339 1.00 96.00 290 GLY A CA 1
ATOM 2204 C C . GLY A 1 290 ? 27.237 -5.877 -10.248 1.00 96.00 290 GLY A C 1
ATOM 2205 O O . GLY A 1 290 ? 26.862 -6.413 -9.210 1.00 96.00 290 GLY A O 1
ATOM 2206 N N . ASN A 1 291 ? 27.085 -4.563 -10.456 1.00 95.62 291 ASN A N 1
ATOM 2207 C CA . ASN A 1 291 ? 26.454 -3.677 -9.462 1.00 95.62 291 ASN A CA 1
ATOM 2208 C C . ASN A 1 291 ? 25.025 -4.116 -9.115 1.00 95.62 291 ASN A C 1
ATOM 2210 O O . ASN A 1 291 ? 24.664 -4.165 -7.945 1.00 95.62 291 ASN A O 1
ATOM 2214 N N . CYS A 1 292 ? 24.232 -4.480 -10.124 1.00 96.25 292 CYS A N 1
ATOM 2215 C CA . CYS A 1 292 ? 22.844 -4.898 -9.945 1.00 96.25 292 CYS A CA 1
ATOM 2216 C C . CYS A 1 292 ? 22.695 -6.102 -9.003 1.00 96.25 292 CYS A C 1
ATOM 2218 O O . CYS A 1 292 ? 21.807 -6.097 -8.156 1.00 96.25 292 CYS A O 1
ATOM 2220 N N . GLN A 1 293 ? 23.576 -7.097 -9.130 1.00 96.31 293 GLN A N 1
ATOM 2221 C CA . GLN A 1 293 ? 23.584 -8.285 -8.281 1.00 96.31 293 GLN A CA 1
ATOM 2222 C C . GLN A 1 293 ? 24.113 -7.975 -6.877 1.00 96.31 293 GLN A C 1
ATOM 2224 O O . GLN A 1 293 ? 23.452 -8.317 -5.907 1.00 96.31 293 GLN A O 1
ATOM 2229 N N . ARG A 1 294 ? 25.216 -7.221 -6.749 1.00 96.00 294 ARG A N 1
ATOM 2230 C CA . ARG A 1 294 ? 25.729 -6.786 -5.431 1.00 96.00 294 ARG A CA 1
ATOM 2231 C C . ARG A 1 294 ? 24.712 -5.973 -4.625 1.00 96.00 294 ARG A C 1
ATOM 2233 O O . ARG A 1 294 ? 24.714 -6.024 -3.401 1.00 96.00 294 ARG A O 1
ATOM 2240 N N . ASN A 1 295 ? 23.858 -5.217 -5.310 1.00 95.25 295 ASN A N 1
ATOM 2241 C CA . ASN A 1 295 ? 22.788 -4.441 -4.691 1.00 95.25 295 ASN A CA 1
ATOM 2242 C C . ASN A 1 295 ? 21.511 -5.249 -4.436 1.00 95.25 295 ASN A C 1
ATOM 2244 O O . ASN A 1 295 ? 20.598 -4.739 -3.782 1.00 95.25 295 ASN A O 1
ATOM 2248 N N . CYS A 1 296 ? 21.412 -6.469 -4.965 1.00 97.00 296 CYS A N 1
ATOM 2249 C CA . CYS A 1 296 ? 20.263 -7.327 -4.747 1.00 97.00 296 CYS A CA 1
ATOM 2250 C C . CYS A 1 296 ? 20.271 -7.823 -3.293 1.00 97.00 296 CYS A C 1
ATOM 2252 O O . CYS A 1 296 ? 21.235 -8.469 -2.890 1.00 97.00 296 CYS A O 1
ATOM 2254 N N . PRO A 1 297 ? 19.205 -7.583 -2.507 1.00 96.25 297 PRO A N 1
ATOM 2255 C CA . PRO A 1 297 ? 19.116 -8.110 -1.144 1.00 96.25 297 PRO A CA 1
ATOM 2256 C C . PRO A 1 297 ? 19.205 -9.641 -1.073 1.00 96.25 297 PRO A C 1
ATOM 2258 O O . PRO A 1 297 ? 19.672 -10.172 -0.073 1.00 96.25 297 PRO A O 1
ATOM 2261 N N . ASN A 1 298 ? 18.785 -10.321 -2.144 1.00 96.75 298 ASN A N 1
ATOM 2262 C CA . ASN A 1 298 ? 18.743 -11.780 -2.245 1.00 96.75 298 ASN A CA 1
ATOM 2263 C C . ASN A 1 298 ? 19.904 -12.359 -3.074 1.00 96.75 298 ASN A C 1
ATOM 2265 O O . ASN A 1 298 ? 19.883 -13.547 -3.372 1.00 96.75 298 ASN A O 1
ATOM 2269 N N . ASP A 1 299 ? 20.876 -11.533 -3.493 1.00 96.50 299 ASP A N 1
ATOM 2270 C CA . ASP A 1 299 ? 22.011 -11.936 -4.348 1.00 96.50 299 ASP A CA 1
ATOM 2271 C C . ASP A 1 299 ? 21.599 -12.784 -5.573 1.00 96.50 299 ASP A C 1
ATOM 2273 O O . ASP A 1 299 ? 22.232 -13.773 -5.940 1.00 96.50 299 ASP A O 1
ATOM 2277 N N . LEU A 1 300 ? 20.488 -12.405 -6.216 1.00 97.62 300 LEU A N 1
ATOM 2278 C CA . LEU A 1 300 ? 19.975 -13.121 -7.385 1.00 97.62 300 LEU A CA 1
ATOM 2279 C C . LEU A 1 300 ? 20.996 -13.073 -8.540 1.00 97.62 300 LEU A C 1
ATOM 2281 O O . LEU A 1 300 ? 21.653 -12.039 -8.709 1.00 97.62 300 LEU A O 1
ATOM 2285 N N . PRO A 1 301 ? 21.085 -14.116 -9.395 1.00 97.56 301 PRO A N 1
ATOM 2286 C CA . PRO A 1 301 ? 22.014 -14.204 -10.533 1.00 97.56 301 PRO A CA 1
ATOM 2287 C C . PRO A 1 301 ? 21.630 -13.267 -11.698 1.00 97.56 301 PRO A C 1
ATOM 2289 O O . PRO A 1 301 ? 21.448 -13.671 -12.847 1.00 97.56 301 PRO A O 1
ATOM 2292 N N . ILE A 1 302 ? 21.492 -11.974 -11.406 1.00 97.00 302 ILE A N 1
ATOM 2293 C CA . ILE A 1 302 ? 21.001 -10.951 -12.327 1.00 97.00 302 ILE A CA 1
ATOM 2294 C C . ILE A 1 302 ? 21.979 -10.745 -13.482 1.00 97.00 302 ILE A C 1
ATOM 2296 O O . ILE A 1 302 ? 21.553 -10.557 -14.616 1.00 97.00 302 ILE A O 1
ATOM 2300 N N . VAL A 1 303 ? 23.289 -10.757 -13.220 1.00 97.38 303 VAL A N 1
ATOM 2301 C CA . VAL A 1 303 ? 24.295 -10.515 -14.270 1.00 97.38 303 VAL A CA 1
ATOM 2302 C C . VAL A 1 303 ? 24.247 -11.610 -15.326 1.00 97.38 303 VAL A C 1
ATOM 2304 O O . VAL A 1 303 ? 24.295 -11.310 -16.517 1.00 97.38 303 VAL A O 1
ATOM 2307 N N . GLU A 1 304 ? 24.137 -12.861 -14.884 1.00 98.12 304 GLU A N 1
ATOM 2308 C CA . GLU A 1 304 ? 23.966 -14.021 -15.753 1.00 98.12 304 GLU A CA 1
ATOM 2309 C C . GLU A 1 304 ? 22.689 -13.876 -16.582 1.00 98.12 304 GLU A C 1
ATOM 2311 O O . GLU A 1 304 ? 22.762 -13.875 -17.809 1.00 98.12 304 GLU A O 1
ATOM 2316 N N . GLY A 1 305 ? 21.548 -13.634 -15.926 1.00 98.00 305 GLY A N 1
ATOM 2317 C CA . GLY A 1 305 ? 20.267 -13.493 -16.615 1.00 98.00 305 GLY A CA 1
ATOM 2318 C C . GLY A 1 305 ? 20.230 -12.343 -17.624 1.00 98.00 305 GLY A C 1
ATOM 2319 O O . GLY A 1 305 ? 19.735 -12.515 -18.731 1.00 98.00 305 GLY A O 1
ATOM 2320 N N . VAL A 1 306 ? 20.810 -11.182 -17.302 1.00 98.12 306 VAL A N 1
ATOM 2321 C CA . VAL A 1 306 ? 20.894 -10.049 -18.242 1.00 98.12 306 VAL A CA 1
ATOM 2322 C C . VAL A 1 306 ? 21.837 -10.350 -19.411 1.00 98.12 306 VAL A C 1
ATOM 2324 O O . VAL A 1 306 ? 21.610 -9.862 -20.514 1.00 98.12 306 VAL A O 1
ATOM 2327 N N . ASN A 1 307 ? 22.908 -11.120 -19.202 1.00 98.19 307 ASN A N 1
ATOM 2328 C CA . ASN A 1 307 ? 23.793 -11.506 -20.300 1.00 98.19 307 ASN A CA 1
ATOM 2329 C C . ASN A 1 307 ? 23.119 -12.503 -21.246 1.00 98.19 307 ASN A C 1
ATOM 2331 O O . ASN A 1 307 ? 23.214 -12.301 -22.450 1.00 98.19 307 ASN A O 1
ATOM 2335 N N . LEU A 1 308 ? 22.414 -13.506 -20.720 1.00 98.44 308 LEU A N 1
ATOM 2336 C CA . LEU A 1 308 ? 21.640 -14.461 -21.523 1.00 98.44 308 LEU A CA 1
ATOM 2337 C C . LEU A 1 308 ? 20.503 -13.776 -22.296 1.00 98.44 308 LEU A C 1
ATOM 2339 O O . LEU A 1 308 ? 20.276 -14.082 -23.465 1.00 98.44 308 LEU A O 1
ATOM 2343 N N . ALA A 1 309 ? 19.877 -12.755 -21.701 1.00 98.31 309 ALA A N 1
ATOM 2344 C CA . ALA A 1 309 ? 18.837 -11.971 -22.363 1.00 98.31 309 ALA A CA 1
ATOM 2345 C C . ALA A 1 309 ? 19.321 -11.252 -23.638 1.00 98.31 309 ALA A C 1
ATOM 2347 O O . ALA A 1 309 ? 18.497 -10.882 -24.466 1.00 98.31 309 ALA A O 1
ATOM 2348 N N . LYS A 1 310 ? 20.635 -11.065 -23.846 1.00 98.12 310 LYS A N 1
ATOM 2349 C CA . LYS A 1 310 ? 21.187 -10.531 -25.112 1.00 98.12 310 LYS A CA 1
ATOM 2350 C C . LYS A 1 310 ? 21.013 -11.493 -26.287 1.00 98.12 310 LYS A C 1
ATOM 2352 O O . LYS A 1 310 ? 20.987 -11.048 -27.431 1.00 98.12 310 LYS A O 1
ATOM 2357 N N . ASP A 1 311 ? 20.900 -12.782 -25.994 1.00 97.69 311 ASP A N 1
ATOM 2358 C CA . ASP A 1 311 ? 20.718 -13.852 -26.971 1.00 97.69 311 ASP A CA 1
ATOM 2359 C C . ASP A 1 311 ? 19.248 -14.321 -27.029 1.00 97.69 311 ASP A C 1
ATOM 2361 O O . ASP A 1 311 ? 18.943 -15.342 -27.642 1.00 97.69 311 ASP A O 1
ATOM 2365 N N . GLY A 1 312 ? 18.330 -13.581 -26.389 1.00 97.69 312 GLY A N 1
ATOM 2366 C CA . GLY A 1 312 ? 16.907 -13.923 -26.299 1.00 97.69 312 GLY A CA 1
ATOM 2367 C C . GLY A 1 312 ? 16.571 -14.986 -25.246 1.00 97.69 312 GLY A C 1
ATOM 2368 O O . GLY A 1 312 ? 15.421 -15.408 -25.151 1.00 97.69 312 GLY A O 1
ATOM 2369 N N . ASP A 1 313 ? 17.538 -15.417 -24.431 1.00 98.38 313 ASP A N 1
ATOM 2370 C CA . ASP A 1 313 ? 17.298 -16.375 -23.351 1.00 98.38 313 ASP A CA 1
ATOM 2371 C C . ASP A 1 313 ? 16.964 -15.656 -22.035 1.00 98.38 313 ASP A C 1
ATOM 2373 O O . ASP A 1 313 ? 17.820 -15.079 -21.362 1.00 98.38 313 ASP A O 1
ATOM 2377 N N . PHE A 1 314 ? 15.689 -15.716 -21.654 1.00 98.38 314 PHE A N 1
ATOM 2378 C CA . PHE A 1 314 ? 15.164 -15.122 -20.423 1.00 98.38 314 PHE A CA 1
ATOM 2379 C C . PHE A 1 314 ? 14.996 -16.127 -19.272 1.00 98.38 314 PHE A C 1
ATOM 2381 O O . PHE A 1 314 ? 14.528 -15.744 -18.199 1.00 98.38 314 PHE A O 1
ATOM 2388 N N . SER A 1 315 ? 15.393 -17.391 -19.446 1.00 98.12 315 SER A N 1
ATOM 2389 C CA . SER A 1 315 ? 15.092 -18.485 -18.508 1.00 98.12 315 SER A CA 1
ATOM 2390 C C . SER A 1 315 ? 15.606 -18.239 -17.083 1.00 98.12 315 SER A C 1
ATOM 2392 O O . SER A 1 315 ? 14.906 -18.489 -16.099 1.00 98.12 315 SER A O 1
ATOM 2394 N N . VAL A 1 316 ? 16.813 -17.681 -16.942 1.00 98.12 316 VAL A N 1
ATOM 2395 C CA . VAL A 1 316 ? 17.378 -17.329 -15.629 1.00 98.12 316 VAL A CA 1
ATOM 2396 C C . VAL A 1 316 ? 16.579 -16.210 -14.964 1.00 98.12 316 VAL A C 1
ATOM 2398 O O . VAL A 1 316 ? 16.352 -16.269 -13.756 1.00 98.12 316 VAL A O 1
ATOM 2401 N N . LEU A 1 317 ? 16.133 -15.212 -15.733 1.00 98.25 317 LEU A N 1
ATOM 2402 C CA . LEU A 1 317 ? 15.345 -14.089 -15.222 1.00 98.25 317 LEU A CA 1
ATOM 2403 C C . LEU A 1 317 ? 13.919 -14.516 -14.843 1.00 98.25 317 LEU A C 1
ATOM 2405 O O . LEU A 1 317 ? 13.396 -14.059 -13.831 1.00 98.25 317 LEU A O 1
ATOM 2409 N N . GLU A 1 318 ? 13.320 -15.436 -15.599 1.00 98.00 318 GLU A N 1
ATOM 2410 C CA . GLU A 1 318 ? 12.019 -16.036 -15.283 1.00 98.00 318 GLU A CA 1
ATOM 2411 C C . GLU A 1 318 ? 12.084 -16.865 -13.993 1.00 98.00 318 GLU A C 1
ATOM 2413 O O . GLU A 1 318 ? 11.186 -16.803 -13.146 1.00 98.00 318 GLU A O 1
ATOM 2418 N N . ARG A 1 319 ? 13.162 -17.640 -13.811 1.00 96.94 319 ARG A N 1
ATOM 2419 C CA . ARG A 1 319 ? 13.365 -18.461 -12.611 1.00 96.94 319 ARG A CA 1
ATOM 2420 C C . ARG A 1 319 ? 13.415 -17.609 -11.345 1.00 96.94 319 ARG A C 1
ATOM 2422 O O . ARG A 1 319 ? 12.809 -17.991 -10.354 1.00 96.94 319 ARG A O 1
ATOM 2429 N N . VAL A 1 320 ? 14.106 -16.469 -11.381 1.00 96.88 320 VAL A N 1
ATOM 2430 C CA . VAL A 1 320 ? 14.285 -15.600 -10.202 1.00 96.88 320 VAL A CA 1
ATOM 2431 C C . VAL A 1 320 ? 13.107 -14.657 -9.949 1.00 96.88 320 VAL A C 1
ATOM 2433 O O . VAL A 1 320 ? 13.159 -13.875 -9.003 1.00 96.88 320 VAL A O 1
ATOM 2436 N N . PHE A 1 321 ? 12.063 -14.691 -10.786 1.00 96.62 321 PHE A N 1
ATOM 2437 C CA . PHE A 1 321 ? 10.874 -13.851 -10.629 1.00 96.62 321 PHE A CA 1
ATOM 2438 C C . PHE A 1 321 ? 10.240 -14.001 -9.238 1.00 96.62 321 PHE A C 1
ATOM 2440 O O . PHE A 1 321 ? 9.950 -13.000 -8.585 1.00 96.62 321 PHE A O 1
ATOM 2447 N N . ASP A 1 322 ? 10.090 -15.240 -8.764 1.00 94.25 322 ASP A N 1
ATOM 2448 C CA . ASP A 1 322 ? 9.429 -15.542 -7.489 1.00 94.25 322 ASP A CA 1
ATOM 2449 C C . ASP A 1 322 ? 10.271 -15.118 -6.275 1.00 94.25 322 ASP A C 1
ATOM 2451 O O . ASP A 1 322 ? 9.724 -14.698 -5.257 1.00 94.25 322 ASP A O 1
ATOM 2455 N N . ASP A 1 323 ? 11.599 -15.130 -6.421 1.00 96.56 323 ASP A N 1
ATOM 2456 C CA . ASP A 1 323 ? 12.553 -14.701 -5.393 1.00 96.56 323 ASP A CA 1
ATOM 2457 C C . ASP A 1 323 ? 12.831 -13.186 -5.430 1.00 96.56 323 ASP A C 1
ATOM 2459 O O . ASP A 1 323 ? 13.539 -12.645 -4.572 1.00 96.56 323 ASP A O 1
ATOM 2463 N N . CYS A 1 324 ? 12.323 -12.470 -6.437 1.00 97.12 324 CYS A N 1
ATOM 2464 C CA . CYS A 1 324 ? 12.519 -11.035 -6.571 1.00 97.12 324 CYS A CA 1
ATOM 2465 C C . CYS A 1 324 ? 11.624 -10.262 -5.594 1.00 97.12 324 CYS A C 1
ATOM 2467 O O . CYS A 1 324 ? 10.405 -10.409 -5.580 1.00 97.12 324 CYS A O 1
ATOM 2469 N N . LEU A 1 325 ? 12.229 -9.358 -4.819 1.00 96.06 325 LEU A N 1
ATOM 2470 C CA . LEU A 1 325 ? 11.507 -8.494 -3.876 1.00 96.06 325 LEU A CA 1
ATOM 2471 C C . LEU A 1 325 ? 10.862 -7.259 -4.523 1.00 96.06 325 LEU A C 1
ATOM 2473 O O . LEU A 1 325 ? 10.344 -6.416 -3.797 1.00 96.06 325 LEU A O 1
ATOM 2477 N N . ASP A 1 326 ? 10.957 -7.098 -5.847 1.00 95.19 326 ASP A N 1
ATOM 2478 C CA . ASP A 1 326 ? 10.376 -5.956 -6.573 1.00 95.19 326 ASP A CA 1
ATOM 2479 C C . ASP A 1 326 ? 10.837 -4.574 -6.040 1.00 95.19 326 ASP A C 1
ATOM 2481 O O . ASP A 1 326 ? 10.104 -3.590 -5.987 1.00 95.19 326 ASP A O 1
ATOM 2485 N N . CYS A 1 327 ? 12.092 -4.496 -5.575 1.00 94.81 327 CYS A N 1
ATOM 2486 C CA . CYS A 1 327 ? 12.604 -3.323 -4.848 1.00 94.81 327 CYS A CA 1
ATOM 2487 C C . CYS A 1 327 ? 13.267 -2.253 -5.733 1.00 94.81 327 CYS A C 1
ATOM 2489 O O . CYS A 1 327 ? 13.582 -1.163 -5.259 1.00 94.81 327 CYS A O 1
ATOM 2491 N N . GLY A 1 328 ? 13.575 -2.565 -6.996 1.00 94.19 328 GLY A N 1
ATOM 2492 C CA . GLY A 1 328 ? 14.222 -1.633 -7.930 1.00 94.19 328 GLY A CA 1
ATOM 2493 C C . GLY A 1 328 ? 15.679 -1.243 -7.612 1.00 94.19 328 GLY A C 1
ATOM 2494 O O . GLY A 1 328 ? 16.279 -0.479 -8.366 1.00 94.19 328 GLY A O 1
ATOM 2495 N N . ARG A 1 329 ? 16.310 -1.781 -6.556 1.00 95.12 329 ARG A N 1
ATOM 2496 C CA . ARG A 1 329 ? 17.723 -1.479 -6.223 1.00 95.12 329 ARG A CA 1
ATOM 2497 C C . ARG A 1 329 ? 18.700 -1.843 -7.346 1.00 95.12 329 ARG A C 1
ATOM 2499 O O . ARG A 1 329 ? 19.732 -1.199 -7.510 1.00 95.12 329 ARG A O 1
ATOM 2506 N N . CYS A 1 330 ? 18.379 -2.880 -8.117 1.00 94.88 330 CYS A N 1
ATOM 2507 C CA . CYS A 1 330 ? 19.216 -3.366 -9.209 1.00 94.88 330 CYS A CA 1
ATOM 2508 C C . CYS A 1 330 ? 19.265 -2.408 -10.412 1.00 94.88 330 CYS A C 1
ATOM 2510 O O . CYS A 1 330 ? 20.261 -2.401 -11.134 1.00 94.88 330 CYS A O 1
ATOM 2512 N N . GLU A 1 331 ? 18.216 -1.610 -10.625 1.00 93.75 331 GLU A N 1
ATOM 2513 C CA . GLU A 1 331 ? 18.129 -0.637 -11.721 1.00 93.75 331 GLU A CA 1
ATOM 2514 C C . GLU A 1 331 ? 18.562 0.774 -11.302 1.00 93.75 331 GLU A C 1
ATOM 2516 O O . GLU A 1 331 ? 19.097 1.497 -12.137 1.00 93.75 331 GLU A O 1
ATOM 2521 N N . ALA A 1 332 ? 18.412 1.142 -10.022 1.00 91.19 332 ALA A N 1
ATOM 2522 C CA . ALA A 1 332 ? 18.752 2.476 -9.514 1.00 91.19 332 ALA A CA 1
ATOM 2523 C C . ALA A 1 332 ? 20.232 2.865 -9.726 1.00 91.19 332 ALA A C 1
ATOM 2525 O O . ALA A 1 332 ? 20.522 4.004 -10.076 1.00 91.19 332 ALA A O 1
ATOM 2526 N N . ASP A 1 333 ? 21.155 1.906 -9.590 1.00 86.06 333 ASP A N 1
ATOM 2527 C CA . ASP A 1 333 ? 22.607 2.139 -9.708 1.00 86.06 333 ASP A CA 1
ATOM 2528 C C . ASP A 1 333 ? 23.191 1.683 -11.063 1.00 86.06 333 ASP A C 1
ATOM 2530 O O . ASP A 1 333 ? 24.409 1.519 -11.232 1.00 86.06 333 ASP A O 1
ATOM 2534 N N . CYS A 1 334 ? 22.335 1.420 -12.053 1.00 94.94 334 CYS A N 1
ATOM 2535 C CA . CYS A 1 334 ? 22.779 0.950 -13.357 1.00 94.94 334 CYS A CA 1
ATOM 2536 C C . CYS A 1 334 ? 23.291 2.105 -14.234 1.00 94.94 334 CYS A C 1
ATOM 2538 O O . CYS A 1 334 ? 22.526 2.829 -14.861 1.00 94.94 334 CYS A O 1
ATOM 2540 N N . MET A 1 335 ? 24.612 2.206 -14.399 1.00 93.81 335 MET A N 1
ATOM 2541 C CA . MET A 1 335 ? 25.266 3.232 -15.238 1.00 93.81 335 MET A CA 1
ATOM 2542 C C . MET A 1 335 ? 25.035 3.075 -16.755 1.00 93.81 335 MET A C 1
ATOM 2544 O O . MET A 1 335 ? 25.619 3.804 -17.559 1.00 93.81 335 MET A O 1
ATOM 2548 N N . LYS A 1 336 ? 24.265 2.065 -17.168 1.00 96.31 336 LYS A N 1
ATOM 2549 C CA . LYS A 1 336 ? 23.992 1.727 -18.571 1.00 96.31 336 LYS A CA 1
ATOM 2550 C C . LYS A 1 336 ? 22.505 1.753 -18.911 1.00 96.31 336 LYS A C 1
ATOM 2552 O O . LYS A 1 336 ? 22.138 1.307 -19.992 1.00 96.31 336 LYS A O 1
ATOM 2557 N N . ASN A 1 337 ? 21.667 2.265 -18.005 1.00 92.81 337 ASN A N 1
ATOM 2558 C CA . AS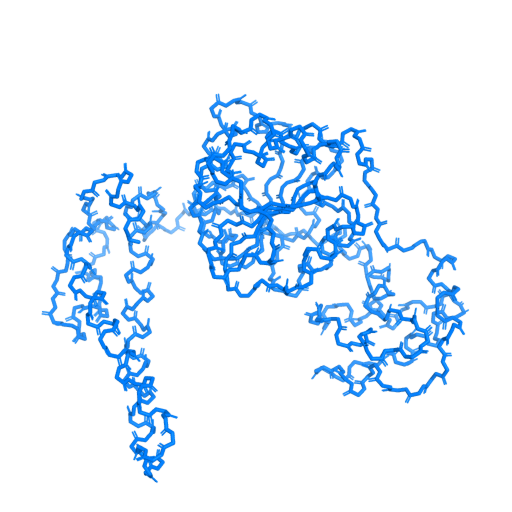N A 1 337 ? 20.213 2.335 -18.177 1.00 92.81 337 ASN A CA 1
ATOM 2559 C C . ASN A 1 337 ? 19.581 0.975 -18.529 1.00 92.81 337 ASN A C 1
ATOM 2561 O O . ASN A 1 337 ? 18.600 0.899 -19.262 1.00 92.81 337 ASN A O 1
ATOM 2565 N N . VAL A 1 338 ? 20.162 -0.110 -18.014 1.00 97.12 338 VAL A N 1
ATOM 2566 C CA . VAL A 1 338 ? 19.540 -1.437 -18.025 1.00 97.12 338 VAL A CA 1
ATOM 2567 C C . VAL A 1 338 ? 18.678 -1.543 -16.782 1.00 97.12 338 VAL A C 1
ATOM 2569 O O . VAL A 1 338 ? 19.161 -1.253 -15.688 1.00 97.12 338 VAL A O 1
ATOM 2572 N N . SER A 1 339 ? 17.439 -1.992 -16.943 1.00 97.19 339 SER A N 1
ATOM 2573 C CA . SER A 1 339 ? 16.539 -2.295 -15.838 1.00 97.19 339 SER A CA 1
ATOM 2574 C C . SER A 1 339 ? 16.410 -3.813 -15.688 1.00 97.19 339 SER A C 1
ATOM 2576 O O . SER A 1 339 ? 15.588 -4.428 -16.370 1.00 97.19 339 SER A O 1
ATOM 2578 N N . PRO A 1 340 ? 17.192 -4.457 -14.798 1.00 96.69 340 PRO A N 1
ATOM 2579 C CA . PRO A 1 340 ? 17.021 -5.880 -14.551 1.00 96.69 340 PRO A CA 1
ATOM 2580 C C . PRO A 1 340 ? 15.628 -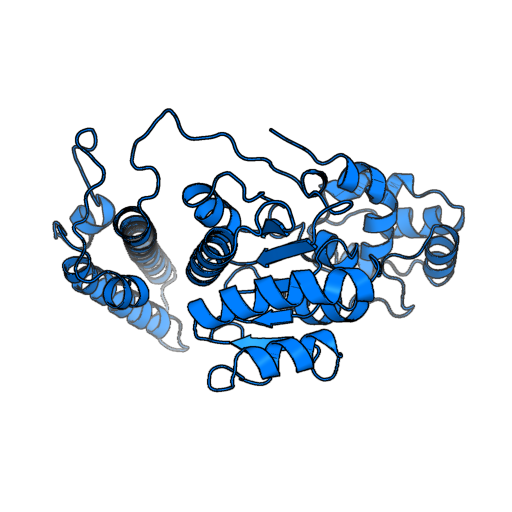6.236 -14.044 1.00 96.69 340 PRO A C 1
ATOM 2582 O O . PRO A 1 340 ? 15.116 -7.286 -14.401 1.00 96.69 340 PRO A O 1
ATOM 2585 N N . LEU A 1 341 ? 14.999 -5.356 -13.258 1.00 96.56 341 LEU A N 1
ATOM 2586 C CA . LEU A 1 341 ? 13.632 -5.563 -12.788 1.00 96.56 341 LEU A CA 1
ATOM 2587 C C . LEU A 1 341 ? 12.646 -5.654 -13.961 1.00 96.56 341 LEU A C 1
ATOM 2589 O O . LEU A 1 341 ? 11.848 -6.579 -14.010 1.00 96.56 341 LEU A O 1
ATOM 2593 N N . THR A 1 342 ? 12.743 -4.760 -14.951 1.00 97.00 342 THR A N 1
ATOM 2594 C CA . THR A 1 342 ? 11.897 -4.830 -16.156 1.00 97.00 342 THR A CA 1
ATOM 2595 C C . THR A 1 342 ? 12.148 -6.106 -16.955 1.00 97.00 342 THR A C 1
ATOM 2597 O O . THR A 1 342 ? 11.198 -6.711 -17.440 1.00 97.00 342 THR A O 1
ATOM 2600 N N . LEU A 1 343 ? 13.403 -6.552 -17.063 1.00 97.94 343 LEU A N 1
ATOM 2601 C CA . LEU A 1 343 ? 13.726 -7.802 -17.755 1.00 97.94 343 LEU A CA 1
ATOM 2602 C C . LEU A 1 343 ? 13.185 -9.033 -17.002 1.00 97.94 343 LEU A C 1
ATOM 2604 O O . LEU A 1 343 ? 12.669 -9.947 -17.639 1.00 97.94 343 LEU A O 1
ATOM 2608 N N . ILE A 1 344 ? 13.233 -9.038 -15.664 1.00 97.69 344 ILE A N 1
ATOM 2609 C CA . ILE A 1 344 ? 12.594 -10.064 -14.819 1.00 97.69 344 ILE A CA 1
ATOM 2610 C C . ILE A 1 344 ? 11.078 -10.069 -15.036 1.00 97.69 344 ILE A C 1
ATOM 2612 O O . ILE A 1 344 ? 10.490 -11.131 -15.213 1.00 97.69 344 ILE A O 1
ATOM 2616 N N . MET A 1 345 ? 10.443 -8.897 -15.084 1.00 95.94 345 MET A N 1
ATOM 2617 C CA . MET A 1 345 ? 9.007 -8.789 -15.353 1.00 95.94 345 MET A CA 1
ATOM 2618 C C . MET A 1 345 ? 8.630 -9.291 -16.747 1.00 95.94 345 MET A C 1
ATOM 2620 O O . MET A 1 345 ? 7.641 -10.006 -16.892 1.00 95.94 345 MET A O 1
ATOM 2624 N N . HIS A 1 346 ? 9.415 -8.940 -17.769 1.00 97.38 346 HIS A N 1
ATOM 2625 C CA . HIS A 1 346 ? 9.219 -9.454 -19.121 1.00 97.38 346 HIS A CA 1
ATOM 2626 C C . HIS A 1 346 ? 9.318 -10.984 -19.139 1.00 97.38 346 HIS A C 1
ATOM 2628 O O . HIS A 1 346 ? 8.455 -11.648 -19.714 1.00 97.38 346 HIS A O 1
ATOM 2634 N N . ALA A 1 347 ? 10.338 -11.539 -18.481 1.00 97.56 347 ALA A N 1
ATOM 2635 C CA . ALA A 1 347 ? 10.550 -12.977 -18.376 1.00 97.56 347 ALA A CA 1
ATOM 2636 C C . ALA A 1 347 ? 9.406 -13.680 -17.621 1.00 97.56 347 ALA A C 1
ATOM 2638 O O . ALA A 1 347 ? 8.925 -14.719 -18.055 1.00 97.56 347 ALA A O 1
ATOM 2639 N N . GLY A 1 348 ? 8.916 -13.083 -16.531 1.00 96.00 348 GLY A N 1
ATOM 2640 C CA . GLY A 1 348 ? 7.841 -13.615 -15.690 1.00 96.00 348 GLY A CA 1
ATOM 2641 C C . GLY A 1 348 ? 6.415 -13.335 -16.180 1.00 96.00 348 GLY A C 1
ATOM 2642 O O . GLY A 1 348 ? 5.467 -13.644 -15.463 1.00 96.00 348 GLY A O 1
ATOM 2643 N N . ARG A 1 349 ? 6.214 -12.755 -17.370 1.00 94.31 349 ARG A N 1
ATOM 2644 C CA . ARG A 1 349 ? 4.887 -12.319 -17.861 1.00 94.31 349 ARG A CA 1
ATOM 2645 C C . ARG A 1 349 ? 3.822 -13.422 -17.860 1.00 94.31 349 ARG A C 1
ATOM 2647 O O . ARG A 1 349 ? 2.664 -13.156 -17.541 1.00 94.31 349 ARG A O 1
ATOM 2654 N N . ASP A 1 350 ? 4.208 -14.652 -18.192 1.00 94.50 350 ASP A N 1
ATOM 2655 C CA . ASP A 1 350 ? 3.280 -15.782 -18.226 1.00 94.50 350 ASP A CA 1
ATOM 2656 C C . ASP A 1 350 ? 2.984 -16.290 -16.815 1.00 94.50 350 ASP A C 1
ATOM 2658 O O . ASP A 1 350 ? 1.843 -16.652 -16.531 1.00 94.50 350 ASP A O 1
ATOM 2662 N N . LYS A 1 351 ? 3.957 -16.222 -15.895 1.00 94.75 351 LYS A N 1
ATOM 2663 C CA . LYS A 1 351 ? 3.709 -16.454 -14.466 1.00 94.75 351 LYS A CA 1
ATOM 2664 C C . LYS A 1 351 ? 2.722 -15.431 -13.915 1.00 94.75 351 LYS A C 1
ATOM 2666 O O . LYS A 1 351 ? 1.730 -15.835 -13.334 1.00 94.75 351 LYS A O 1
ATOM 2671 N N . ILE A 1 352 ? 2.927 -14.139 -14.180 1.00 94.19 352 ILE A N 1
ATOM 2672 C CA . ILE A 1 352 ? 2.030 -13.054 -13.744 1.00 94.19 352 ILE A CA 1
ATOM 2673 C C . ILE A 1 352 ? 0.588 -13.300 -14.212 1.00 94.19 352 ILE A C 1
ATOM 2675 O O . ILE A 1 352 ? -0.348 -13.228 -13.420 1.00 94.19 352 ILE A O 1
ATOM 2679 N N . ARG A 1 353 ? 0.393 -13.618 -15.500 1.00 92.62 353 ARG A N 1
ATOM 2680 C CA . ARG A 1 353 ? -0.942 -13.877 -16.072 1.00 92.62 353 ARG A CA 1
ATOM 2681 C C . ARG A 1 353 ? -1.638 -15.084 -15.444 1.00 92.62 353 ARG A C 1
ATOM 2683 O O . ARG A 1 353 ? -2.866 -15.102 -15.357 1.00 92.62 353 ARG A O 1
ATOM 2690 N N . ASN A 1 354 ? -0.859 -16.080 -15.031 1.00 95.19 354 ASN A N 1
ATOM 2691 C CA . ASN A 1 354 ? -1.349 -17.334 -14.470 1.00 95.19 354 ASN A CA 1
ATOM 2692 C C . ASN A 1 354 ? -1.243 -17.397 -12.936 1.00 95.19 354 ASN A C 1
ATOM 2694 O O . ASN A 1 354 ? -1.584 -18.426 -12.358 1.00 95.19 354 ASN A O 1
ATOM 2698 N N . GLU A 1 355 ? -0.812 -16.320 -12.271 1.00 95.31 355 GLU A N 1
ATOM 2699 C CA . GLU A 1 355 ? -0.779 -16.195 -10.811 1.00 95.31 355 GLU A CA 1
ATOM 2700 C C . GLU A 1 355 ? -2.221 -16.011 -10.320 1.00 95.31 355 GLU A C 1
ATOM 2702 O O . GLU A 1 355 ? -2.692 -14.889 -10.122 1.00 95.31 355 GLU A O 1
ATOM 2707 N N . LYS A 1 356 ? -2.949 -17.131 -10.232 1.00 96.62 356 LYS A N 1
ATOM 2708 C CA . LYS A 1 356 ? -4.350 -17.211 -9.814 1.00 96.62 356 LYS A CA 1
ATOM 2709 C C . LYS A 1 356 ? -4.512 -18.309 -8.771 1.00 96.62 356 LYS A C 1
ATOM 2711 O O . LYS A 1 356 ? -4.228 -19.474 -9.049 1.00 96.62 356 LYS A O 1
ATOM 2716 N N . PHE A 1 357 ? -5.003 -17.927 -7.603 1.00 94.56 357 PHE A N 1
ATOM 2717 C CA . PHE A 1 357 ? -5.302 -18.811 -6.485 1.00 94.56 357 PHE A CA 1
ATOM 2718 C C . PHE A 1 357 ? -6.709 -18.493 -5.974 1.00 94.56 357 PHE A C 1
ATOM 2720 O O . PHE A 1 357 ? -7.102 -17.324 -5.937 1.00 94.56 357 PHE A O 1
ATOM 2727 N N . ASN A 1 358 ? -7.469 -19.531 -5.629 1.00 81.19 358 ASN A N 1
ATOM 2728 C CA . ASN A 1 358 ? -8.872 -19.449 -5.236 1.00 81.19 358 ASN A CA 1
ATOM 2729 C C . ASN A 1 358 ? -9.250 -20.488 -4.184 1.00 81.19 358 ASN A C 1
ATOM 2731 O O . ASN A 1 358 ? -8.438 -21.405 -3.912 1.00 81.19 358 ASN A O 1
#

Foldseek 3Di:
DVVLCVVPNWFFQDLDDPDPDALVLCCVPVVDDGGTLVSLVSLVVVLVVLVVVLVVCPDPPHDDDVVVNVVSVVSNVSSVSNVVSSVVRSLCRRLVFNRPDPDDDDAKEALQVDPLPQAQEEEEEDADLLLVLLLVVVCVVVVPLRRYAYEYEDNSRVSSCSNPRSHHDHYYLLCQLLNLQQLSHQAYEYEDDSDQLCNLVSNVLLLRAYEYAYPRRFNPFAECQPPDLVVVLVCSLVVVDSYYYHNDSNSSSVSRNSNRSSNSVVSVSGHNQDDLVVLLVLLVLDPLPCQLQVQAPQSQPLSVQSPVSVVSDNPSLLVCLVVGSNNQSSQVPDPRNRRSSSSSSNSVVVVNSVGIDD

Sequence (358 aa):
LHWLKEKYGNVPINFGNNIAVEMPHTRLVVGMKPETLEDLETAMEWVHFTITHLLASGHTGQESSHLDYEAKSFLAGLADSVGMEISDAVQIAAYGFPAGDPDVPIVELGMGTMDVENKATILMIGHNVAPGVELVDYMRERNLEEKLDVGAICCTALDLTRYYSGAKIVGSLSRQMHFIRSGLADVVMVDEQCVNLRCFEQAQLVGAPFIATNEKNMGGLTNRTNDPAEEIIDDLVSGKQLGVLILDPIKAGKVAVETAVKIRPIRKNRSAVPDEEGCIQMAYNCNGCGNCQRNCPNDLPIVEGVNLAKDGDFSVLERVFDDCLDCGRCEADCMKNVSPLTLIMHAGRDKIRNEKFN

InterPro domains:
  IPR004137 Hydroxylamine reductase/Ni-containing CO dehydrogenase [PF03063] (36-235)
  IPR004137 Hydroxylamine reductase/Ni-containing CO dehydrogenase [PTHR30109] (34-307)
  IPR011254 Prismane-like superfamily [SSF56821] (13-268)
  IPR016099 Prismane-like, alpha/beta-sandwich [G3DSA:3.40.50.2030] (95-281)
  IPR017896 4Fe-4S ferredoxin-type, iron-sulphur binding domain [PF13187] (285-337)
  IPR017896 4Fe-4S ferredoxin-type, iron-sulphur binding domain [PS51379] (276-306)
  IPR017900 4Fe-4S ferredoxin, iron-sulphur binding, conserved site [PS00198] (286-297)

Organism: NCBI:txid412755

pLDDT: mean 96.55, std 3.01, range [75.88, 98.88]

Secondary structure (DSSP, 8-state):
-HHHHHHH-S-B----TT-SSSSHHHHHHT-----BTTHHHHHHHHHHHHHHHHHHHTSTTS---HHHHHHHHHHHHHHHHHHHHHHHHHHHHHHT---S-S-PPP--BSGGGS-TTTSEEEEEESS--HHHHHHHHHHHHTT-TTTEEEEEESHHHHHHHHH-TTSEEEESGGGHHHHHHTT--SEEEE-SSS--TTHHHHHHHHT--EEE--TT--TT-EE-TTS-HHHHHHHHHTTS-SEEE---HHHHHHHHHHHHHHHHHHHTT--SS--HHHHHHHHHT-----HHHHT-TT---HHHHHHHGGGT--HHHHHTTTT-----HHHHT-TT---HHHHHHHHTHHHHHH--B-